Protein AF-A0A8B7ICU5-F1 (afdb_monomer)

Structure (mmCIF, N/CA/C/O backbone):
data_AF-A0A8B7ICU5-F1
#
_entry.id   AF-A0A8B7ICU5-F1
#
loop_
_atom_site.group_PDB
_atom_site.id
_atom_site.type_symbol
_atom_site.label_atom_id
_atom_site.label_alt_id
_atom_site.label_comp_id
_atom_site.label_asym_id
_atom_site.label_entity_id
_atom_site.label_seq_id
_atom_site.pdbx_PDB_ins_code
_atom_site.Cartn_x
_atom_site.Cartn_y
_atom_site.Cartn_z
_atom_site.occupancy
_atom_site.B_iso_or_equiv
_atom_site.auth_seq_id
_atom_site.auth_comp_id
_atom_site.auth_asym_id
_atom_site.auth_atom_id
_atom_site.pdbx_PDB_model_num
ATOM 1 N N . ASN A 1 1 ? -12.317 2.785 -15.843 1.00 48.53 1 ASN A N 1
ATOM 2 C CA . ASN A 1 1 ? -12.788 3.996 -15.140 1.00 48.53 1 ASN A CA 1
ATOM 3 C C . ASN A 1 1 ? -14.248 4.207 -15.464 1.00 48.53 1 ASN A C 1
ATOM 5 O O . ASN A 1 1 ? -14.550 4.615 -16.576 1.00 48.53 1 ASN A O 1
ATOM 9 N N . PHE A 1 2 ? -15.129 3.868 -14.528 1.00 60.94 2 PHE A N 1
ATOM 10 C CA . PHE A 1 2 ? -16.553 4.178 -14.622 1.00 60.94 2 PHE A CA 1
ATOM 11 C C . PHE A 1 2 ? -16.801 5.447 -13.803 1.00 60.94 2 PHE A C 1
ATOM 13 O O . PHE A 1 2 ? -16.330 5.541 -12.671 1.00 60.94 2 PHE A O 1
ATOM 20 N N . SER A 1 3 ? -17.472 6.436 -14.381 1.00 66.31 3 SER A N 1
ATOM 21 C CA . SER A 1 3 ? -17.805 7.711 -13.739 1.00 66.31 3 SER A CA 1
ATOM 22 C C . SER A 1 3 ? -19.210 8.148 -14.165 1.00 66.31 3 SER A C 1
ATOM 24 O O . SER A 1 3 ? -19.681 7.744 -15.226 1.00 66.31 3 SER A O 1
ATOM 26 N N . GLY A 1 4 ? -19.881 8.953 -13.336 1.00 78.94 4 GLY A N 1
ATOM 27 C CA . GLY A 1 4 ? -21.269 9.386 -13.551 1.00 78.94 4 GLY A CA 1
ATOM 28 C C . GLY A 1 4 ? -22.257 8.773 -12.554 1.00 78.94 4 GLY A C 1
ATOM 29 O O . GLY A 1 4 ? -21.850 8.094 -11.609 1.00 78.94 4 GLY A O 1
ATOM 30 N N . GLU A 1 5 ? -23.549 9.048 -12.750 1.00 77.94 5 GLU A N 1
ATOM 31 C CA . GLU A 1 5 ? -24.621 8.473 -11.931 1.00 77.94 5 GLU A CA 1
ATOM 32 C C . GLU A 1 5 ? -24.726 6.961 -12.151 1.00 77.94 5 GLU A C 1
ATOM 34 O O . GLU A 1 5 ? -24.624 6.467 -13.275 1.00 77.94 5 GLU A O 1
ATOM 39 N N . GLN A 1 6 ? -24.895 6.223 -11.056 1.00 84.88 6 GLN A N 1
ATOM 40 C CA . GLN A 1 6 ? -24.915 4.765 -11.056 1.00 84.88 6 GLN A CA 1
ATOM 41 C C . GLN A 1 6 ? -26.300 4.267 -10.663 1.00 84.88 6 GLN A C 1
ATOM 43 O O . GLN A 1 6 ? -26.877 4.733 -9.682 1.00 84.88 6 GLN A O 1
ATOM 48 N N . TYR A 1 7 ? -26.787 3.271 -11.397 1.00 84.44 7 TYR A N 1
ATOM 49 C CA . TYR A 1 7 ? -28.075 2.633 -11.153 1.00 84.44 7 TYR A CA 1
ATOM 50 C C . TYR A 1 7 ? -27.846 1.130 -10.987 1.00 84.44 7 TYR A C 1
ATOM 52 O O . TYR A 1 7 ? -27.252 0.483 -11.851 1.00 84.44 7 TYR A O 1
ATOM 60 N N . VAL A 1 8 ? -28.277 0.578 -9.853 1.00 82.94 8 VAL A N 1
ATOM 61 C CA . VAL A 1 8 ? -28.167 -0.855 -9.553 1.00 82.94 8 VAL A CA 1
ATOM 62 C C . VAL A 1 8 ? -29.493 -1.516 -9.899 1.00 82.94 8 VAL A C 1
ATOM 64 O O . VAL A 1 8 ? -30.538 -1.124 -9.388 1.00 82.94 8 VAL A O 1
ATOM 67 N N . LEU A 1 9 ? -29.441 -2.510 -10.784 1.00 78.69 9 LEU A N 1
ATOM 68 C CA . LEU A 1 9 ? -30.613 -3.224 -11.280 1.00 78.69 9 LEU A CA 1
ATOM 69 C C . LEU A 1 9 ? -30.658 -4.628 -10.691 1.00 78.69 9 LEU A C 1
ATOM 71 O O . LEU A 1 9 ? -29.662 -5.354 -10.727 1.00 78.69 9 LEU A O 1
ATOM 75 N N . GLU A 1 10 ? -31.830 -5.032 -10.217 1.00 77.25 10 GLU A N 1
ATOM 76 C CA . GLU A 1 10 ? -32.103 -6.422 -9.872 1.00 77.25 10 GLU A CA 1
ATOM 77 C C . GLU A 1 10 ? -32.664 -7.174 -11.082 1.00 77.25 10 GLU A C 1
ATOM 79 O O . GLU A 1 10 ? -32.963 -6.608 -12.136 1.00 77.25 10 GLU A O 1
ATOM 84 N N . LYS A 1 11 ? -32.804 -8.496 -10.954 1.00 68.62 11 LYS A N 1
ATOM 85 C CA . LYS A 1 11 ? -33.416 -9.310 -12.002 1.00 68.62 11 LYS A CA 1
ATOM 86 C C . LYS A 1 11 ? -34.871 -8.874 -12.206 1.00 68.62 11 LYS A C 1
ATOM 88 O O . LYS A 1 11 ? -35.738 -9.193 -11.400 1.00 68.62 11 LYS A O 1
ATOM 93 N N . GLY A 1 12 ? -35.145 -8.224 -13.331 1.00 77.62 12 GLY A N 1
ATOM 94 C CA . GLY A 1 12 ? -36.469 -7.704 -13.654 1.00 77.62 12 GLY A CA 1
ATOM 95 C C . GLY A 1 12 ? -36.581 -7.231 -15.099 1.00 77.62 12 GLY A C 1
ATOM 96 O O . GLY A 1 12 ? -35.632 -7.323 -15.877 1.00 77.62 12 GLY A O 1
ATOM 97 N N . VAL A 1 13 ? -37.769 -6.748 -15.462 1.00 78.81 13 VAL A N 1
ATOM 98 C CA . VAL A 1 13 ? -38.034 -6.122 -16.763 1.00 78.81 13 VAL A CA 1
ATOM 99 C C . VAL A 1 13 ? -38.215 -4.627 -16.538 1.00 78.81 13 VAL A C 1
ATOM 101 O O . VAL A 1 13 ? -39.186 -4.225 -15.903 1.00 78.81 13 VAL A O 1
ATOM 104 N N . TYR A 1 14 ? -37.307 -3.834 -17.098 1.00 83.06 14 TYR A N 1
ATOM 105 C CA . TYR A 1 14 ? -37.336 -2.373 -17.078 1.00 83.06 14 TYR A CA 1
ATOM 106 C C . TYR A 1 14 ? -37.709 -1.887 -18.482 1.00 83.06 14 TYR A C 1
ATOM 108 O O . TYR A 1 14 ? -37.073 -2.268 -19.466 1.00 83.06 14 TYR A O 1
ATOM 116 N N . ARG A 1 15 ? -38.795 -1.125 -18.594 1.00 84.69 15 ARG A N 1
ATOM 117 C CA . ARG A 1 15 ? -39.382 -0.633 -19.850 1.00 84.69 15 ARG A CA 1
ATOM 118 C C . ARG A 1 15 ? -38.931 0.789 -20.189 1.00 84.69 15 ARG A C 1
ATOM 120 O O . ARG A 1 15 ? -38.975 1.160 -21.360 1.00 84.69 15 ARG A O 1
ATOM 127 N N . SER A 1 16 ? -38.486 1.555 -19.198 1.00 85.25 16 SER A N 1
ATOM 128 C CA . SER A 1 16 ? -37.978 2.924 -19.347 1.00 85.25 16 SER A CA 1
ATOM 129 C C . SER A 1 16 ? -36.858 3.226 -18.354 1.00 85.25 16 SER A C 1
ATOM 131 O O . SER A 1 16 ? -36.756 2.575 -17.320 1.00 85.25 16 SER A O 1
ATOM 133 N N . CYS A 1 17 ? -36.035 4.244 -18.637 1.00 81.62 17 CYS A N 1
ATOM 134 C CA . CYS A 1 17 ? -34.977 4.671 -17.714 1.00 81.62 17 CYS A CA 1
ATOM 135 C C . CYS A 1 17 ? -35.502 5.193 -16.364 1.00 81.62 17 CYS A C 1
ATOM 137 O O . CYS A 1 17 ? -34.819 5.078 -15.348 1.00 81.62 17 CYS A O 1
ATOM 139 N N . GLU A 1 18 ? -36.745 5.670 -16.326 1.00 86.62 18 GLU A N 1
ATOM 140 C CA . GLU A 1 18 ? -37.439 6.021 -15.083 1.00 86.62 18 GLU A CA 1
ATOM 141 C C . GLU A 1 18 ? -37.602 4.810 -14.145 1.00 86.62 18 GLU A C 1
ATOM 143 O O . GLU A 1 18 ? -37.542 4.970 -12.927 1.00 86.62 18 GLU A O 1
ATOM 148 N N . ASP A 1 19 ? -37.713 3.589 -14.688 1.00 83.38 19 ASP A N 1
ATOM 149 C CA . ASP A 1 19 ? -37.908 2.366 -13.893 1.00 83.38 19 ASP A CA 1
ATOM 150 C C . ASP A 1 19 ? -36.675 2.013 -13.049 1.00 83.38 19 ASP A C 1
ATOM 152 O O . ASP A 1 19 ? -36.775 1.262 -12.079 1.00 83.38 19 ASP A O 1
ATOM 156 N N . TRP A 1 20 ? -35.506 2.545 -13.413 1.00 80.75 20 TRP A N 1
ATOM 157 C CA . TRP A 1 20 ? -34.272 2.416 -12.644 1.00 80.75 20 TRP A CA 1
ATOM 158 C C . TRP A 1 20 ? -33.771 3.741 -12.065 1.00 80.75 20 TRP A C 1
ATOM 160 O O . TRP A 1 20 ? -32.622 3.837 -11.641 1.00 80.75 20 TRP A O 1
ATOM 170 N N . GLY A 1 21 ? -34.638 4.758 -12.024 1.00 80.06 21 GLY A N 1
ATOM 171 C CA . GLY A 1 21 ? -34.375 6.033 -11.358 1.00 80.06 21 GLY A CA 1
ATOM 172 C C . GLY A 1 21 ? -33.471 6.997 -12.126 1.00 80.06 21 GLY A C 1
ATOM 173 O O . GLY A 1 21 ? -32.981 7.952 -11.525 1.00 80.06 21 GLY A O 1
ATOM 174 N N . ALA A 1 22 ? -33.246 6.778 -13.425 1.00 84.31 22 ALA A N 1
ATOM 175 C CA . ALA A 1 22 ? -32.443 7.678 -14.245 1.00 84.31 22 ALA A CA 1
ATOM 176 C C . ALA A 1 22 ? -33.304 8.757 -14.913 1.00 84.31 22 ALA A C 1
ATOM 178 O O . ALA A 1 22 ? -34.395 8.482 -15.414 1.00 84.31 22 ALA A O 1
ATOM 179 N N . ALA A 1 23 ? -32.781 9.984 -14.963 1.00 82.38 23 ALA A N 1
ATOM 180 C CA . ALA A 1 23 ? -33.418 11.103 -15.663 1.00 82.38 23 ALA A CA 1
ATOM 181 C C . ALA A 1 23 ? -33.209 11.054 -17.188 1.00 82.38 23 ALA A C 1
ATOM 183 O O . ALA A 1 23 ? -33.921 11.725 -17.935 1.00 82.38 23 ALA A O 1
ATOM 184 N N . ASP A 1 24 ? -32.229 10.276 -17.658 1.00 84.56 24 ASP A N 1
ATOM 185 C CA . ASP A 1 24 ? -32.030 9.995 -19.073 1.00 84.56 24 ASP A CA 1
ATOM 186 C C . ASP A 1 24 ? -31.675 8.518 -19.319 1.00 84.56 24 ASP A C 1
ATOM 188 O O . ASP A 1 24 ? -31.323 7.763 -18.414 1.00 84.56 24 ASP A O 1
ATOM 192 N N . CYS A 1 25 ? -31.830 8.082 -20.568 1.00 83.38 25 CYS A N 1
ATOM 193 C CA . CYS A 1 25 ? -31.616 6.691 -20.963 1.00 83.38 25 CYS A CA 1
ATOM 194 C C . CYS A 1 25 ? -30.186 6.443 -21.495 1.00 83.38 25 CYS A C 1
ATOM 196 O O . CYS A 1 25 ? -29.955 5.451 -22.191 1.00 83.38 25 CYS A O 1
ATOM 198 N N . ARG A 1 26 ? -29.219 7.340 -21.238 1.00 85.31 26 ARG A N 1
ATOM 199 C CA . ARG A 1 26 ? -27.850 7.191 -21.755 1.00 85.31 26 ARG A CA 1
ATOM 200 C C . ARG A 1 26 ? -27.017 6.325 -20.820 1.00 85.31 26 ARG A C 1
ATOM 202 O O . ARG A 1 26 ? -26.524 6.773 -19.794 1.00 85.31 26 ARG A O 1
ATOM 209 N N . ILE A 1 27 ? -26.797 5.082 -21.237 1.00 82.06 27 ILE A N 1
ATOM 210 C CA . ILE A 1 27 ? -25.939 4.134 -20.525 1.00 82.06 27 ILE A CA 1
ATOM 211 C C . ILE A 1 27 ? -24.579 4.062 -21.223 1.00 82.06 27 ILE A C 1
ATOM 213 O O . ILE A 1 27 ? -24.479 3.600 -22.357 1.00 82.06 27 ILE A O 1
ATOM 217 N N . ALA A 1 28 ? -23.528 4.526 -20.545 1.00 84.94 28 ALA A N 1
ATOM 218 C CA . ALA A 1 28 ? -22.158 4.493 -21.068 1.00 84.94 28 ALA A CA 1
ATOM 219 C C . ALA A 1 28 ? -21.436 3.165 -20.777 1.00 84.94 28 ALA A C 1
ATOM 221 O O . ALA A 1 28 ? -20.492 2.798 -21.474 1.00 84.94 28 ALA A O 1
ATOM 222 N N . SER A 1 29 ? -21.874 2.441 -19.747 1.00 82.12 29 SER A N 1
ATOM 223 C CA . SER A 1 29 ? -21.268 1.184 -19.313 1.00 82.12 29 SER A CA 1
ATOM 224 C C . SER A 1 29 ? -22.271 0.328 -18.556 1.00 82.12 29 SER A C 1
ATOM 226 O O . SER A 1 29 ? -23.068 0.852 -17.782 1.00 82.12 29 SER A O 1
ATOM 228 N N . VAL A 1 30 ? -22.178 -0.989 -18.724 1.00 84.88 30 VAL A N 1
ATOM 229 C CA . VAL A 1 30 ? -22.932 -1.974 -17.943 1.00 84.88 30 VAL A CA 1
ATOM 230 C C . VAL A 1 30 ? -21.936 -2.940 -17.323 1.00 84.88 30 VAL A C 1
ATOM 232 O O . VAL A 1 30 ? -21.058 -3.450 -18.017 1.00 84.88 30 VAL A O 1
ATOM 235 N N . GLN A 1 31 ? -22.081 -3.206 -16.028 1.00 77.75 31 GLN A N 1
ATOM 236 C CA . GLN A 1 31 ? -21.280 -4.199 -15.327 1.00 77.75 31 GLN A CA 1
ATOM 237 C C . GLN A 1 31 ? -22.203 -5.118 -14.519 1.00 77.75 31 GLN A C 1
ATOM 239 O O . GLN A 1 31 ? -23.097 -4.617 -13.834 1.00 77.75 31 GLN A O 1
ATOM 244 N N . PRO A 1 32 ? -22.015 -6.450 -14.567 1.00 76.38 32 PRO A N 1
ATOM 245 C CA . PRO A 1 32 ? -22.748 -7.341 -13.683 1.00 76.38 32 PRO A CA 1
ATOM 246 C C . PRO A 1 32 ? -22.380 -7.040 -12.227 1.00 76.38 32 PRO A C 1
ATOM 248 O O . PRO A 1 32 ? -21.201 -7.025 -11.864 1.00 76.38 32 PRO A O 1
ATOM 251 N N . VAL A 1 33 ? -23.393 -6.842 -11.382 1.00 64.25 33 VAL A N 1
ATOM 252 C CA . VAL A 1 33 ? -23.206 -6.848 -9.930 1.00 64.25 33 VAL A CA 1
ATOM 253 C C . VAL A 1 33 ? -23.044 -8.302 -9.516 1.00 64.25 33 VAL A C 1
ATOM 255 O O . VAL A 1 33 ? -24.011 -9.041 -9.345 1.00 64.25 33 VAL A O 1
ATOM 258 N N . LEU A 1 34 ? -21.793 -8.742 -9.424 1.00 57.84 34 LEU A N 1
ATOM 259 C CA . LEU A 1 34 ? -21.480 -10.032 -8.836 1.00 57.84 34 LEU A CA 1
ATOM 260 C C . LEU A 1 34 ? -21.738 -9.903 -7.338 1.00 57.84 34 LEU A C 1
ATOM 262 O O . LEU A 1 34 ? -21.022 -9.181 -6.643 1.00 57.84 34 LEU A O 1
ATOM 266 N N . GLN A 1 35 ? -22.772 -10.583 -6.841 1.00 45.47 35 GLN A N 1
ATOM 267 C CA . GLN A 1 35 ? -22.899 -10.809 -5.409 1.00 45.47 35 GLN A CA 1
ATOM 268 C C . GLN A 1 35 ? -21.596 -11.492 -4.991 1.00 45.47 35 GLN A C 1
ATOM 270 O O . GLN A 1 35 ? -21.282 -12.579 -5.488 1.00 45.47 35 GLN A O 1
ATOM 275 N N . VAL A 1 36 ? -20.793 -10.827 -4.156 1.00 43.75 36 VAL A N 1
ATOM 276 C CA . VAL A 1 36 ? -19.632 -11.463 -3.533 1.00 43.75 36 VAL A CA 1
ATOM 277 C C . VAL A 1 36 ? -20.221 -12.508 -2.599 1.00 43.75 36 VAL A C 1
ATOM 279 O O . VAL A 1 36 ? -20.524 -12.231 -1.442 1.00 43.75 36 VAL A O 1
ATOM 282 N N . GLY A 1 37 ? -20.491 -13.698 -3.135 1.00 42.28 37 GLY A N 1
ATOM 283 C CA . GLY A 1 37 ? -20.760 -14.851 -2.303 1.00 42.28 37 GLY A CA 1
ATOM 284 C C . GLY A 1 37 ? -19.577 -14.994 -1.355 1.00 42.28 37 GLY A C 1
ATOM 285 O O . GLY A 1 37 ? -18.436 -14.760 -1.760 1.00 42.28 37 GLY A O 1
ATOM 286 N N . GLU A 1 38 ? -19.837 -15.412 -0.119 1.00 46.84 38 GLU A N 1
ATOM 287 C CA . GLU A 1 38 ? -18.820 -15.675 0.916 1.00 46.84 38 GLU A CA 1
ATOM 288 C C . GLU A 1 38 ? -17.638 -16.536 0.410 1.00 46.84 38 GLU A C 1
ATOM 290 O O . GLU A 1 38 ? -16.574 -16.564 1.015 1.00 46.84 38 GLU A O 1
ATOM 295 N N . ARG A 1 39 ? -17.802 -17.206 -0.740 1.00 44.06 39 ARG A N 1
ATOM 296 C CA . ARG A 1 39 ? -16.827 -18.071 -1.407 1.00 44.06 39 ARG A CA 1
ATOM 297 C C . ARG A 1 39 ? -15.702 -17.365 -2.181 1.00 44.06 39 ARG A C 1
ATOM 299 O O . ARG A 1 39 ? -14.736 -18.047 -2.484 1.00 44.06 39 ARG A O 1
ATOM 306 N N . ASN A 1 40 ? -15.776 -16.059 -2.468 1.00 58.62 40 ASN A N 1
ATOM 307 C CA . ASN A 1 40 ? -14.701 -15.325 -3.173 1.00 58.62 40 ASN A CA 1
ATOM 308 C C . ASN A 1 40 ? -14.194 -14.095 -2.389 1.00 58.62 40 ASN A C 1
ATOM 310 O O . ASN A 1 40 ? -13.846 -13.080 -2.986 1.00 58.62 40 ASN A O 1
ATOM 314 N N . LEU A 1 41 ? -14.162 -14.167 -1.052 1.00 68.69 41 LEU A N 1
ATOM 315 C CA . LEU A 1 41 ? -13.478 -13.155 -0.228 1.00 68.69 41 LEU A CA 1
ATOM 316 C C . LEU A 1 41 ? -11.946 -13.266 -0.305 1.00 68.69 41 LEU A C 1
ATOM 318 O O . LEU A 1 41 ? -11.278 -12.312 0.075 1.00 68.69 41 LEU A O 1
ATOM 322 N N . HIS A 1 42 ? -11.438 -14.384 -0.839 1.00 76.81 42 HIS A N 1
ATOM 323 C CA . HIS A 1 42 ? -10.020 -14.720 -0.901 1.00 76.81 42 HIS A CA 1
ATOM 324 C C . HIS A 1 42 ? -9.213 -13.778 -1.794 1.00 76.81 42 HIS A C 1
ATOM 326 O O . HIS A 1 42 ? -9.290 -13.834 -3.026 1.00 76.81 42 HIS A O 1
ATOM 332 N N . PHE A 1 43 ? -8.408 -12.928 -1.167 1.00 81.69 43 PHE A N 1
ATOM 333 C CA . PHE A 1 43 ? -7.424 -12.088 -1.819 1.00 81.69 43 PHE A CA 1
ATOM 334 C C . PHE A 1 43 ? -6.238 -12.942 -2.270 1.00 81.69 43 PHE A C 1
ATOM 336 O O . PHE A 1 43 ? -5.366 -13.317 -1.489 1.00 81.69 43 PHE A O 1
ATOM 343 N N . VAL A 1 44 ? -6.188 -13.220 -3.571 1.00 84.44 44 VAL A N 1
ATOM 344 C CA . VAL A 1 44 ? -5.012 -13.809 -4.216 1.00 84.44 44 VAL A CA 1
ATOM 345 C C . VAL A 1 44 ? -4.238 -12.693 -4.899 1.00 84.44 44 VAL A C 1
ATOM 347 O O . VAL A 1 44 ? -4.767 -12.043 -5.798 1.00 84.44 44 VAL A O 1
ATOM 350 N N . SER A 1 45 ? -2.985 -12.501 -4.493 1.00 91.38 45 SER A N 1
ATOM 351 C CA . SER A 1 45 ? -1.994 -11.771 -5.280 1.00 91.38 45 SER A CA 1
ATOM 352 C C . SER A 1 45 ? -1.099 -12.796 -5.957 1.00 91.38 45 SER A C 1
ATOM 354 O O . SER A 1 45 ? -0.395 -13.546 -5.281 1.00 91.38 45 SER A O 1
ATOM 356 N N . LYS A 1 46 ? -1.157 -12.860 -7.285 1.00 95.38 46 LYS A N 1
ATOM 357 C CA . LYS A 1 46 ? -0.427 -13.832 -8.097 1.00 95.38 46 LYS A CA 1
ATOM 358 C C . LYS A 1 46 ? 0.218 -13.142 -9.284 1.00 95.38 46 LYS A C 1
ATOM 360 O O . LYS A 1 46 ? -0.440 -12.397 -10.005 1.00 95.38 46 LYS A O 1
ATOM 365 N N . ILE A 1 47 ? 1.474 -13.467 -9.547 1.00 98.12 47 ILE A N 1
ATOM 366 C CA . ILE A 1 47 ? 2.166 -13.069 -10.770 1.00 98.12 47 ILE A CA 1
ATOM 367 C C . ILE A 1 47 ? 2.492 -14.299 -11.612 1.00 98.12 47 ILE A C 1
ATOM 369 O O . ILE A 1 47 ? 2.955 -15.317 -11.099 1.00 98.12 47 ILE A O 1
ATOM 373 N N . GLN A 1 48 ? 2.236 -14.211 -12.914 1.00 98.25 48 GLN A N 1
ATOM 374 C CA . GLN A 1 48 ? 2.607 -15.212 -13.905 1.00 98.25 48 GLN A CA 1
ATOM 375 C C . GLN A 1 48 ? 3.605 -14.593 -14.878 1.00 98.25 48 GLN A C 1
ATOM 377 O O . GLN A 1 48 ? 3.294 -13.604 -15.537 1.00 98.25 48 GLN A O 1
ATOM 382 N N . LEU A 1 49 ? 4.796 -15.176 -14.960 1.00 98.44 49 LEU A N 1
ATOM 383 C CA . LEU A 1 49 ? 5.864 -14.753 -15.859 1.00 98.44 49 LEU A CA 1
ATOM 384 C C . LEU A 1 49 ? 5.941 -15.712 -17.044 1.00 98.44 49 LEU A C 1
ATOM 386 O O . LEU A 1 49 ? 5.785 -16.919 -16.859 1.00 98.44 49 LEU A O 1
ATOM 390 N N . PHE A 1 50 ? 6.234 -15.182 -18.227 1.00 98.50 50 PHE A N 1
ATOM 391 C CA . PHE A 1 50 ? 6.326 -15.927 -19.482 1.00 98.50 50 PHE A CA 1
ATOM 392 C C . PHE A 1 50 ? 7.688 -15.708 -20.136 1.00 98.50 50 PHE A C 1
ATOM 394 O O . PHE A 1 50 ? 8.233 -14.603 -20.065 1.00 98.50 50 PHE A O 1
ATOM 401 N N . SER A 1 51 ? 8.236 -16.746 -20.767 1.00 97.62 51 SER A N 1
ATOM 402 C CA . SER A 1 51 ? 9.559 -16.701 -21.399 1.00 97.62 51 SER A CA 1
ATOM 403 C C . SER A 1 51 ? 9.579 -15.958 -22.736 1.00 97.62 51 SER A C 1
ATOM 405 O O . SER A 1 51 ? 10.651 -15.657 -23.249 1.00 97.62 51 SER A O 1
ATOM 407 N N . GLU A 1 52 ? 8.413 -15.670 -23.317 1.00 97.88 52 GLU A N 1
ATOM 408 C CA . GLU A 1 52 ? 8.276 -14.927 -24.570 1.00 97.88 52 GLU A CA 1
ATOM 409 C C . GLU A 1 52 ? 7.322 -13.726 -24.410 1.00 97.88 52 GLU A C 1
ATOM 411 O O . GLU A 1 52 ? 6.571 -13.643 -23.428 1.00 97.88 52 GLU A O 1
ATOM 416 N N . PRO A 1 53 ? 7.355 -12.754 -25.342 1.00 97.44 53 PRO A N 1
ATOM 417 C CA . PRO A 1 53 ? 6.349 -11.699 -25.426 1.00 97.44 53 PRO A CA 1
ATOM 418 C C . PRO A 1 53 ? 4.925 -12.243 -25.601 1.00 97.44 53 PRO A C 1
ATOM 420 O O . PRO A 1 53 ? 4.723 -13.409 -25.935 1.00 97.44 53 PRO A O 1
ATOM 423 N N . ASP A 1 54 ? 3.934 -11.379 -25.381 1.00 97.56 54 ASP A N 1
ATOM 424 C CA . ASP A 1 54 ? 2.512 -11.669 -25.617 1.00 97.56 54 ASP A CA 1
ATOM 425 C C . ASP A 1 54 ? 1.990 -12.916 -24.873 1.00 97.56 54 ASP A C 1
ATOM 427 O O . ASP A 1 54 ? 1.033 -13.565 -25.299 1.00 97.56 54 ASP A O 1
ATOM 431 N N . PHE A 1 55 ? 2.589 -13.217 -23.713 1.00 97.81 55 PHE A N 1
ATOM 432 C CA . PHE A 1 55 ? 2.211 -14.319 -22.821 1.00 97.81 55 PHE A CA 1
ATOM 433 C C . PHE A 1 55 ? 2.408 -15.714 -23.438 1.00 97.81 55 PHE A C 1
ATOM 435 O O . PHE A 1 55 ? 1.627 -16.635 -23.180 1.00 97.81 55 PHE A O 1
ATOM 442 N N . LEU A 1 56 ? 3.442 -15.861 -24.271 1.00 97.81 56 LEU A N 1
ATOM 443 C CA . LEU A 1 56 ? 3.797 -17.103 -24.960 1.00 97.81 56 LEU A CA 1
ATOM 444 C C . LEU A 1 56 ? 4.982 -17.829 -24.293 1.00 97.81 56 LEU A C 1
ATOM 446 O O . LEU A 1 56 ? 5.606 -17.327 -23.357 1.00 97.81 56 LEU A O 1
ATOM 450 N N . GLY A 1 57 ? 5.296 -19.023 -24.800 1.00 97.44 57 GLY A N 1
ATOM 451 C CA . GLY A 1 57 ? 6.408 -19.847 -24.325 1.00 97.44 57 GLY A CA 1
ATOM 452 C C . GLY A 1 57 ? 6.139 -20.552 -22.991 1.00 97.44 57 GLY A C 1
ATOM 453 O O . GLY A 1 57 ? 4.992 -20.809 -22.608 1.00 97.44 57 GLY A O 1
ATOM 454 N N . ASP A 1 58 ? 7.221 -20.887 -22.290 1.00 97.44 58 ASP A N 1
ATOM 455 C CA . ASP A 1 58 ? 7.166 -21.461 -20.949 1.00 97.44 58 ASP A CA 1
ATOM 456 C C . ASP A 1 58 ? 6.718 -20.404 -19.936 1.00 97.44 58 ASP A C 1
ATOM 458 O O . ASP A 1 58 ? 6.950 -19.205 -20.108 1.00 97.44 58 ASP A O 1
ATOM 462 N N . HIS A 1 59 ? 6.102 -20.838 -18.837 1.00 97.62 59 HIS A N 1
ATOM 463 C CA . HIS A 1 59 ? 5.660 -19.924 -17.791 1.00 97.62 59 HIS A CA 1
ATOM 464 C C . HIS A 1 59 ? 5.882 -20.475 -16.389 1.00 97.62 59 HIS A C 1
ATOM 466 O O . HIS A 1 59 ? 5.840 -21.680 -16.144 1.00 97.62 59 HIS A O 1
ATOM 472 N N . VAL A 1 60 ? 6.054 -19.552 -15.448 1.00 97.81 60 VAL A N 1
ATOM 473 C CA . VAL A 1 60 ? 6.109 -19.821 -14.008 1.00 97.81 60 VAL A CA 1
ATOM 474 C C . VAL A 1 60 ? 5.140 -18.889 -13.290 1.00 97.81 60 VAL A C 1
ATOM 476 O O . VAL A 1 60 ? 4.817 -17.808 -13.781 1.00 97.81 60 VAL A O 1
ATOM 479 N N . SER A 1 61 ? 4.616 -19.313 -12.144 1.00 97.81 61 SER A N 1
ATOM 480 C CA . SER A 1 61 ? 3.684 -18.513 -11.348 1.00 97.81 61 SER A CA 1
ATOM 481 C C . SER A 1 61 ? 4.101 -18.479 -9.894 1.00 97.81 61 SER A C 1
ATOM 483 O O . SER A 1 61 ? 4.520 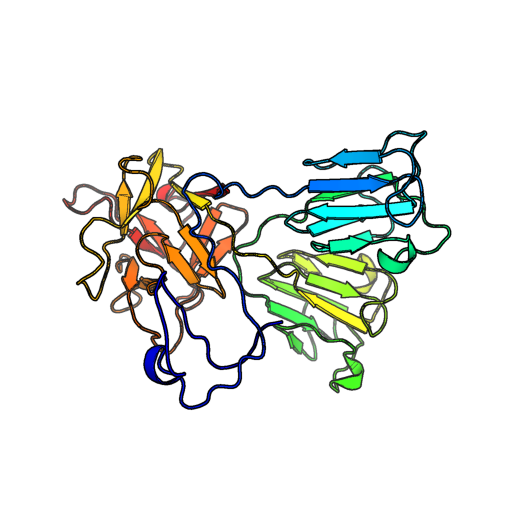-19.501 -9.353 1.00 97.81 61 SER A O 1
ATOM 485 N N . PHE A 1 62 ? 3.914 -17.325 -9.266 1.00 97.62 62 PHE A N 1
ATOM 486 C CA . PHE A 1 62 ? 4.237 -17.114 -7.867 1.00 97.62 62 PHE A CA 1
ATOM 487 C C . PHE A 1 62 ? 3.088 -16.423 -7.157 1.00 97.62 62 PHE A C 1
ATOM 489 O O . PHE A 1 62 ? 2.491 -15.478 -7.673 1.00 97.62 62 PHE A O 1
ATOM 496 N N . GLU A 1 63 ? 2.807 -16.914 -5.960 1.00 96.31 63 GLU A N 1
ATOM 497 C CA . GLU A 1 63 ? 1.918 -16.270 -5.000 1.00 96.31 63 GLU A CA 1
ATOM 498 C C . GLU A 1 63 ? 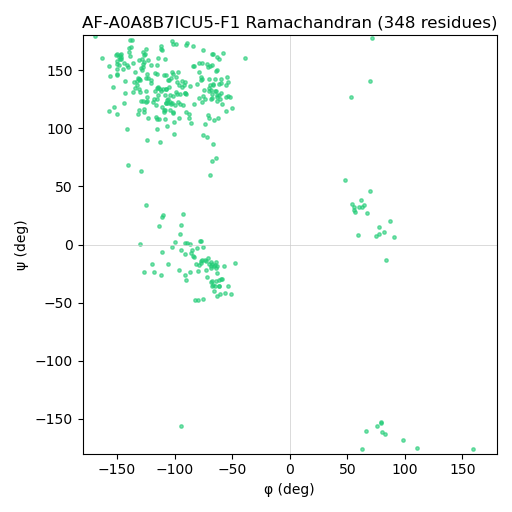2.702 -15.745 -3.805 1.00 96.31 63 GLU A C 1
ATOM 500 O O . GLU A 1 63 ? 2.114 -15.023 -3.023 1.00 96.31 63 GLU A O 1
ATOM 505 N N . ASP A 1 64 ? 4.007 -16.034 -3.695 1.00 96.31 64 ASP A N 1
ATOM 506 C CA . ASP A 1 64 ? 4.922 -15.620 -2.625 1.00 96.31 64 ASP A CA 1
ATOM 507 C C . ASP A 1 64 ? 6.194 -14.958 -3.159 1.00 96.31 64 ASP A C 1
ATOM 509 O O . ASP A 1 64 ? 6.568 -15.162 -4.316 1.00 96.31 64 ASP A O 1
ATOM 513 N N . ASP A 1 65 ? 6.868 -14.189 -2.301 1.00 97.94 65 ASP A N 1
ATOM 514 C CA . ASP A 1 65 ? 8.143 -13.536 -2.608 1.00 97.94 65 ASP A CA 1
ATOM 515 C C . ASP A 1 65 ? 9.184 -14.560 -3.080 1.00 97.94 65 ASP A C 1
ATOM 517 O O . ASP A 1 65 ? 9.334 -15.631 -2.490 1.00 97.94 65 ASP A O 1
ATOM 521 N N . GLN A 1 66 ? 9.942 -14.222 -4.123 1.00 98.12 66 GLN A N 1
ATOM 522 C CA . GLN A 1 66 ? 11.006 -15.070 -4.655 1.00 98.12 66 GLN A CA 1
ATOM 523 C C . GLN A 1 66 ? 12.326 -14.317 -4.647 1.00 98.12 66 GLN A C 1
ATOM 525 O O . GLN A 1 66 ? 12.548 -13.429 -5.469 1.00 98.12 66 GLN A O 1
ATOM 530 N N . GLY A 1 67 ? 13.233 -14.712 -3.751 1.00 97.75 67 GLY A N 1
ATOM 531 C CA . GLY A 1 67 ? 14.585 -14.150 -3.686 1.00 97.75 67 GLY A CA 1
ATOM 532 C C . GLY A 1 67 ? 15.462 -14.509 -4.893 1.00 97.75 67 GLY A C 1
ATOM 533 O O . GLY A 1 67 ? 16.471 -13.853 -5.124 1.00 97.75 67 GLY A O 1
ATOM 534 N N . ALA A 1 68 ? 15.090 -15.520 -5.678 1.00 97.69 68 ALA A N 1
ATOM 535 C CA . ALA A 1 68 ? 15.737 -15.848 -6.942 1.00 97.69 68 ALA A CA 1
ATOM 536 C C . ALA A 1 68 ? 14.754 -16.563 -7.877 1.00 97.69 68 ALA A C 1
ATOM 538 O O . ALA A 1 68 ? 14.049 -17.481 -7.460 1.00 97.69 68 ALA A O 1
ATOM 539 N N . LEU A 1 69 ? 14.738 -16.170 -9.148 1.00 96.75 69 LEU A N 1
ATOM 540 C CA . LEU A 1 69 ? 14.044 -16.890 -10.209 1.00 96.75 69 LEU A CA 1
ATOM 541 C C . LEU A 1 69 ? 14.857 -18.110 -10.679 1.00 96.75 69 LEU A C 1
ATOM 543 O O . LEU A 1 69 ? 16.086 -18.125 -10.538 1.00 96.75 69 LEU A O 1
ATOM 547 N N . PRO A 1 70 ? 14.204 -19.133 -11.268 1.00 94.81 70 PRO A N 1
ATOM 548 C CA . PRO A 1 70 ? 14.905 -20.269 -11.858 1.00 94.81 70 PRO A CA 1
ATOM 549 C C . PRO A 1 70 ? 15.951 -19.801 -12.875 1.00 94.81 70 PRO A C 1
ATOM 551 O O . PRO A 1 70 ? 15.634 -19.056 -13.794 1.00 94.81 70 PRO A O 1
ATOM 554 N N . THR A 1 71 ? 17.199 -20.259 -12.744 1.00 88.38 71 THR A N 1
ATOM 555 C CA . THR A 1 71 ? 18.341 -19.724 -13.514 1.00 88.38 71 THR A CA 1
ATOM 556 C C . THR A 1 71 ? 18.176 -19.828 -15.033 1.00 88.38 71 THR A C 1
ATOM 558 O O . THR A 1 71 ? 18.717 -19.004 -15.763 1.00 88.38 71 THR A O 1
ATOM 561 N N . ALA A 1 72 ? 17.440 -20.833 -15.512 1.00 91.75 72 ALA A N 1
ATOM 562 C CA . ALA A 1 72 ? 17.182 -21.050 -16.934 1.00 91.75 72 ALA A CA 1
ATOM 563 C C . ALA A 1 72 ? 15.982 -20.250 -17.477 1.00 91.75 72 ALA A C 1
ATOM 565 O O . ALA A 1 72 ? 15.744 -20.268 -18.681 1.00 91.75 72 ALA A O 1
ATOM 566 N N . PHE A 1 73 ? 15.217 -19.577 -16.614 1.00 95.38 73 PHE A N 1
ATOM 567 C CA . PHE A 1 73 ? 14.001 -18.867 -16.991 1.00 95.38 73 PHE A CA 1
ATOM 568 C C . PHE A 1 73 ? 14.261 -17.362 -17.088 1.00 95.38 73 PHE A C 1
ATOM 570 O O . PHE A 1 73 ? 14.659 -16.733 -16.108 1.00 95.38 73 PHE A O 1
ATOM 577 N N . VAL A 1 74 ? 14.007 -16.779 -18.260 1.00 95.25 74 VAL A N 1
ATOM 578 C CA . VAL A 1 74 ? 14.146 -15.337 -18.506 1.00 95.25 74 VAL A CA 1
ATOM 579 C C . VAL A 1 74 ? 12.766 -14.766 -18.837 1.00 95.25 74 VAL A C 1
ATOM 581 O O . VAL A 1 74 ? 12.238 -15.077 -19.901 1.00 95.25 74 VAL A O 1
ATOM 584 N N . PRO A 1 75 ? 12.160 -13.962 -17.947 1.00 96.56 75 PRO A N 1
ATOM 585 C CA . PRO A 1 75 ? 10.852 -13.365 -18.199 1.00 96.56 75 PRO A CA 1
ATOM 586 C C . PRO A 1 75 ? 10.894 -12.313 -19.316 1.00 96.56 75 PRO A C 1
ATOM 588 O O . PRO A 1 75 ? 11.717 -11.401 -19.277 1.00 96.56 75 PRO A O 1
ATOM 591 N N . CYS A 1 76 ? 9.950 -12.386 -20.254 1.00 97.06 76 CYS A N 1
ATOM 592 C CA . CYS A 1 76 ? 9.763 -11.414 -21.338 1.00 97.06 76 CYS A CA 1
ATOM 593 C C . CYS A 1 76 ? 8.398 -10.710 -21.290 1.00 97.06 76 CYS A C 1
ATOM 595 O O . CYS A 1 76 ? 8.262 -9.601 -21.813 1.00 97.06 76 CYS A O 1
ATOM 597 N N . S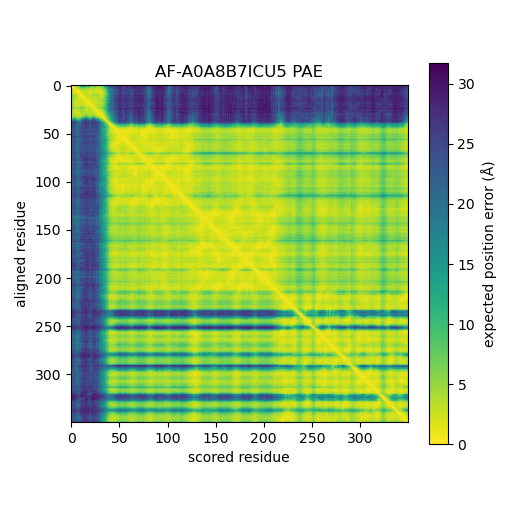ER A 1 77 ? 7.399 -11.329 -20.662 1.00 98.00 77 SER A N 1
ATOM 598 C CA . SER A 1 77 ? 6.070 -10.759 -20.425 1.00 98.00 77 SER A CA 1
ATOM 599 C C . SER A 1 77 ? 5.477 -11.300 -19.121 1.00 98.00 77 SER A C 1
ATOM 601 O O . SER A 1 77 ? 5.945 -12.314 -18.590 1.00 98.00 77 SER A O 1
ATOM 603 N N . CYS A 1 78 ? 4.466 -10.627 -18.566 1.00 98.19 78 CYS A N 1
ATOM 604 C CA . CYS A 1 78 ? 3.804 -11.105 -17.354 1.00 98.19 78 CYS A CA 1
ATOM 605 C C . CYS A 1 78 ? 2.332 -10.716 -17.236 1.00 98.19 78 CYS A C 1
ATOM 607 O O . CYS A 1 78 ? 1.881 -9.699 -17.762 1.00 98.19 78 CYS A O 1
ATOM 609 N N . ARG A 1 79 ? 1.596 -11.485 -16.436 1.00 98.31 79 ARG A N 1
ATOM 610 C CA . ARG A 1 79 ? 0.271 -11.121 -15.933 1.00 98.31 79 ARG A CA 1
ATOM 611 C C . ARG A 1 79 ? 0.312 -11.011 -14.420 1.00 98.31 79 ARG A C 1
ATOM 613 O O . ARG A 1 79 ? 0.812 -11.913 -13.749 1.00 98.31 79 ARG A O 1
ATOM 620 N N . VAL A 1 80 ? -0.240 -9.929 -13.892 1.00 95.62 80 VAL A N 1
ATOM 621 C CA . VAL A 1 80 ? -0.455 -9.743 -12.458 1.00 95.62 80 VAL A CA 1
ATOM 622 C C . VAL A 1 80 ? -1.947 -9.870 -12.189 1.00 95.62 80 VAL A C 1
ATOM 624 O O . VAL A 1 80 ? -2.752 -9.129 -12.752 1.00 95.62 80 VAL A O 1
ATOM 627 N N . HIS A 1 81 ? -2.309 -10.817 -11.330 1.00 91.81 81 HIS A N 1
ATOM 628 C CA . HIS A 1 81 ? -3.669 -11.100 -10.897 1.00 91.81 81 HIS A CA 1
ATOM 629 C C . HIS A 1 81 ? -3.802 -10.763 -9.414 1.00 91.81 81 HIS A C 1
ATOM 631 O O . HIS A 1 81 ? -3.275 -11.485 -8.572 1.00 91.81 81 HIS A O 1
ATOM 637 N N . GLY A 1 82 ? -4.520 -9.682 -9.112 1.00 86.31 82 GLY A N 1
ATOM 638 C CA . GLY A 1 82 ? -4.671 -9.165 -7.755 1.00 86.31 82 GLY A CA 1
ATOM 639 C C . GLY A 1 82 ? -3.380 -8.561 -7.189 1.00 86.31 82 GLY A C 1
ATOM 640 O O . GLY A 1 82 ? -2.277 -9.062 -7.397 1.00 86.31 82 GLY A O 1
ATOM 641 N N . GLY A 1 83 ? -3.525 -7.457 -6.456 1.00 90.25 83 GLY A N 1
ATOM 642 C CA . GLY A 1 83 ? -2.402 -6.767 -5.821 1.00 90.25 83 GLY A CA 1
ATOM 643 C C . GLY A 1 83 ? -1.403 -6.145 -6.805 1.00 90.25 83 GLY A C 1
ATOM 644 O O . GLY A 1 83 ? -1.712 -5.897 -7.972 1.00 90.25 83 GLY A O 1
ATOM 645 N N . SER A 1 84 ? -0.205 -5.881 -6.288 1.00 94.12 84 SER A N 1
ATOM 646 C CA . SER A 1 84 ? 0.932 -5.337 -7.030 1.00 94.12 84 SER A CA 1
ATOM 647 C C . SER A 1 84 ? 2.207 -6.088 -6.642 1.00 94.12 84 SER A C 1
ATOM 649 O O . SER A 1 84 ? 2.291 -6.669 -5.556 1.00 94.12 84 SER A O 1
ATOM 651 N N . TRP A 1 85 ? 3.201 -6.072 -7.522 1.00 97.50 85 TRP A N 1
ATOM 652 C CA . TRP A 1 85 ? 4.482 -6.756 -7.357 1.00 97.50 85 TRP A CA 1
ATOM 653 C C . TRP A 1 85 ? 5.635 -5.833 -7.736 1.00 97.50 85 TRP A C 1
ATOM 655 O O . TRP A 1 85 ? 5.506 -5.016 -8.645 1.00 97.50 85 TRP A O 1
ATOM 665 N N . THR A 1 86 ? 6.774 -6.003 -7.076 1.00 98.06 86 THR A N 1
ATOM 666 C CA . THR A 1 86 ? 8.040 -5.378 -7.459 1.00 98.06 86 THR A CA 1
ATOM 667 C C . THR A 1 86 ? 8.949 -6.435 -8.055 1.00 98.06 86 THR A C 1
ATOM 669 O O . THR A 1 86 ? 9.215 -7.454 -7.416 1.00 98.06 86 THR A O 1
ATOM 672 N N . LEU A 1 87 ? 9.422 -6.198 -9.274 1.00 98.19 87 LEU A N 1
ATOM 673 C CA . LEU A 1 87 ? 10.452 -6.997 -9.924 1.00 98.19 87 LEU A CA 1
ATOM 674 C C . LEU A 1 87 ? 11.815 -6.334 -9.748 1.00 98.19 87 LEU A C 1
ATOM 676 O O . LEU A 1 87 ? 11.908 -5.109 -9.729 1.00 98.19 87 LEU A O 1
ATOM 680 N N . PHE A 1 88 ? 12.853 -7.158 -9.671 1.00 98.06 88 PHE A N 1
ATOM 681 C CA . PHE A 1 88 ? 14.230 -6.735 -9.451 1.00 98.06 88 PHE A CA 1
ATOM 682 C C . PHE A 1 88 ? 15.150 -7.384 -10.479 1.00 98.06 88 PHE A C 1
ATOM 684 O O . PHE A 1 88 ? 14.967 -8.560 -10.819 1.00 98.06 88 PHE A O 1
ATOM 691 N N . ASP A 1 89 ? 16.144 -6.648 -10.965 1.00 96.50 89 ASP A N 1
ATOM 692 C CA . ASP A 1 89 ? 17.139 -7.161 -11.913 1.00 96.50 89 ASP A CA 1
ATOM 693 C C . ASP A 1 89 ? 18.306 -7.915 -11.245 1.00 96.50 89 ASP A C 1
ATOM 695 O O . ASP A 1 89 ? 19.050 -8.647 -11.909 1.00 96.50 89 ASP A O 1
ATOM 699 N N . GLU A 1 90 ? 18.412 -7.836 -9.917 1.00 97.44 90 GLU A N 1
ATOM 700 C CA . GLU A 1 90 ? 19.307 -8.653 -9.104 1.00 97.44 90 GLU A CA 1
ATOM 701 C C . GLU A 1 90 ? 18.558 -9.660 -8.212 1.00 97.44 90 GLU A C 1
ATOM 703 O O . GLU A 1 90 ? 17.328 -9.672 -8.092 1.00 97.44 90 GLU A O 1
ATOM 708 N N . GLN A 1 91 ? 19.309 -10.600 -7.632 1.00 97.50 91 GLN A N 1
ATOM 709 C CA . GLN A 1 91 ? 18.769 -11.554 -6.659 1.00 97.50 91 GLN A CA 1
ATOM 710 C C . GLN A 1 91 ? 18.555 -10.872 -5.303 1.00 97.50 91 GLN A C 1
ATOM 712 O O . GLN A 1 91 ? 19.059 -9.783 -5.052 1.00 97.50 91 GLN A O 1
ATOM 717 N N . ALA A 1 92 ? 17.832 -11.546 -4.413 1.00 97.56 92 ALA A N 1
ATOM 718 C CA . ALA A 1 92 ? 17.573 -11.107 -3.046 1.00 97.56 92 ALA A CA 1
ATOM 719 C C . ALA A 1 92 ? 16.975 -9.688 -2.950 1.00 97.56 92 ALA A C 1
ATOM 721 O O . ALA A 1 92 ? 17.245 -8.972 -1.989 1.00 97.56 92 ALA A O 1
ATOM 722 N N . PHE A 1 93 ? 16.132 -9.313 -3.922 1.00 97.38 93 PHE A N 1
ATOM 723 C CA . PHE A 1 93 ? 15.418 -8.032 -3.966 1.00 97.38 93 PHE A CA 1
ATOM 724 C C . PHE A 1 93 ? 16.349 -6.810 -4.050 1.00 97.38 93 PHE A C 1
ATOM 726 O O . PHE A 1 93 ? 16.050 -5.754 -3.492 1.00 97.38 93 PHE A O 1
ATOM 733 N N . ALA A 1 94 ? 17.500 -6.973 -4.706 1.00 96.62 94 ALA A N 1
ATOM 734 C CA . ALA A 1 94 ? 18.485 -5.920 -4.925 1.00 96.62 94 ALA A CA 1
ATOM 735 C C . ALA A 1 94 ? 18.404 -5.339 -6.348 1.00 96.62 94 ALA A C 1
ATOM 737 O O . ALA A 1 94 ? 17.697 -5.866 -7.207 1.00 96.62 94 ALA A O 1
ATOM 738 N N . GLY A 1 95 ? 19.161 -4.270 -6.594 1.00 95.38 95 GLY A N 1
ATOM 739 C CA . GLY A 1 95 ? 19.247 -3.632 -7.906 1.00 95.38 95 GLY A CA 1
ATOM 740 C C . GLY A 1 95 ? 18.069 -2.709 -8.224 1.00 95.38 95 GLY A C 1
ATOM 741 O O . GLY A 1 95 ? 17.452 -2.121 -7.329 1.00 95.38 95 GLY A O 1
ATOM 742 N N . GLU A 1 96 ? 17.792 -2.554 -9.514 1.00 95.00 96 GLU A N 1
ATOM 743 C CA . GLU A 1 96 ? 16.745 -1.680 -10.037 1.00 95.00 96 GLU A CA 1
ATOM 744 C C . GLU A 1 96 ? 15.357 -2.305 -9.862 1.00 95.00 96 GLU A C 1
ATOM 746 O O . GLU A 1 96 ? 15.163 -3.510 -10.043 1.00 95.00 96 GLU A O 1
ATOM 751 N N . GLN A 1 97 ? 14.375 -1.467 -9.522 1.00 96.19 97 GLN A N 1
ATOM 752 C CA . GLN A 1 97 ? 13.014 -1.896 -9.201 1.00 96.19 97 GLN A CA 1
ATOM 753 C C . GLN A 1 97 ? 12.043 -1.566 -10.334 1.00 96.19 97 GLN A C 1
ATOM 755 O O . GLN A 1 97 ? 12.084 -0.479 -10.912 1.00 96.19 97 GLN A O 1
ATOM 760 N N . TYR A 1 98 ? 11.103 -2.475 -10.584 1.00 96.25 98 TYR A N 1
ATOM 761 C CA . TYR A 1 98 ? 10.012 -2.282 -11.537 1.00 96.25 98 TYR A CA 1
ATOM 762 C C . TYR A 1 98 ? 8.695 -2.674 -10.881 1.00 96.25 98 TYR A C 1
ATOM 764 O O . TYR A 1 98 ? 8.475 -3.844 -10.561 1.00 96.25 98 TYR A O 1
ATOM 772 N N . VAL A 1 99 ? 7.828 -1.692 -10.643 1.00 96.56 99 VAL A N 1
ATOM 773 C CA . VAL A 1 99 ? 6.581 -1.907 -9.910 1.00 96.56 99 VAL A CA 1
ATOM 774 C C . VAL A 1 99 ? 5.430 -2.140 -10.877 1.00 96.56 99 VAL A C 1
ATOM 776 O O . VAL A 1 99 ? 5.099 -1.290 -11.702 1.00 96.56 99 VAL A O 1
ATOM 779 N N . LEU A 1 100 ? 4.788 -3.2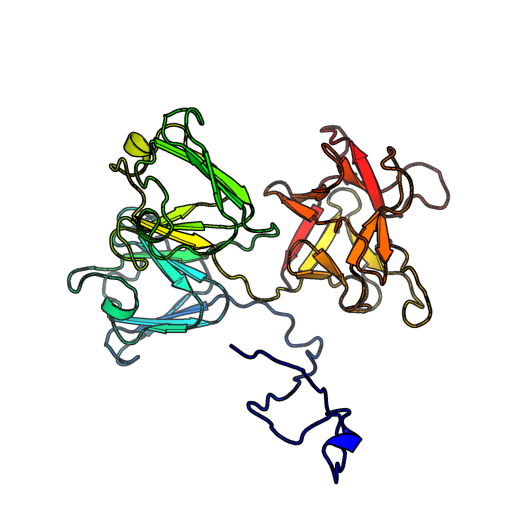96 -10.746 1.00 95.06 100 LEU A N 1
ATOM 780 C CA . LEU A 1 100 ? 3.689 -3.740 -11.590 1.00 95.06 100 LEU A CA 1
ATOM 781 C C . LEU A 1 100 ? 2.417 -3.847 -10.760 1.00 95.06 100 LEU A C 1
ATOM 783 O O . LEU A 1 100 ? 2.377 -4.524 -9.735 1.00 95.06 100 LEU A O 1
ATOM 787 N N . SER A 1 101 ? 1.367 -3.170 -11.208 1.00 92.44 101 SER A N 1
ATOM 788 C CA . SER A 1 101 ? 0.028 -3.320 -10.638 1.00 92.44 101 SER A CA 1
ATOM 789 C C . SER A 1 101 ? -0.727 -4.433 -11.355 1.00 92.44 101 SER A C 1
ATOM 791 O O . SER A 1 101 ? -0.256 -4.975 -12.350 1.00 92.44 101 SER A O 1
ATOM 793 N N . GLU A 1 102 ? -1.911 -4.785 -10.864 1.00 91.50 102 GLU A N 1
ATOM 794 C CA . GLU A 1 102 ? -2.775 -5.737 -11.558 1.00 91.50 102 GLU A CA 1
ATOM 795 C C . GLU A 1 102 ? -2.992 -5.351 -13.030 1.00 91.50 102 GLU A C 1
ATOM 797 O O . GLU A 1 102 ? -3.410 -4.232 -13.342 1.00 91.50 102 GLU A O 1
ATOM 802 N N . GLY A 1 103 ? -2.734 -6.298 -13.932 1.00 92.94 103 GLY A N 1
ATOM 803 C CA . GLY A 1 103 ? -2.792 -6.055 -15.364 1.00 92.94 103 GLY A CA 1
ATOM 804 C C . GLY A 1 103 ? -2.011 -7.067 -16.192 1.00 92.94 103 GLY A C 1
ATOM 805 O O . GLY A 1 103 ? -1.453 -8.045 -15.689 1.00 92.94 103 GLY A O 1
ATOM 806 N N . GLU A 1 104 ? -1.989 -6.811 -17.495 1.00 97.31 104 GLU A N 1
ATOM 807 C CA . GLU A 1 104 ? -1.286 -7.616 -18.485 1.00 97.31 104 GLU A CA 1
ATOM 808 C C . GLU A 1 104 ? -0.157 -6.797 -19.112 1.00 97.31 104 GLU A C 1
ATOM 810 O O . GLU A 1 104 ? -0.370 -5.681 -19.589 1.00 97.31 104 GLU A O 1
ATOM 815 N N . TYR A 1 105 ? 1.043 -7.368 -19.128 1.00 96.69 105 TYR A N 1
ATOM 816 C CA . TYR A 1 105 ? 2.261 -6.717 -19.585 1.00 96.69 105 TYR A CA 1
ATOM 817 C C . TYR A 1 105 ? 2.906 -7.562 -20.689 1.00 96.69 105 TYR A C 1
ATOM 819 O O . TYR A 1 105 ? 3.706 -8.448 -20.388 1.00 96.69 105 TYR A O 1
ATOM 827 N N . PRO A 1 106 ? 2.556 -7.333 -21.969 1.00 97.19 106 PRO A N 1
ATOM 828 C CA . PRO A 1 106 ? 2.956 -8.211 -23.074 1.00 97.19 106 PRO A CA 1
ATOM 829 C C . PRO A 1 106 ? 4.450 -8.139 -23.420 1.00 97.19 106 PRO A C 1
ATOM 831 O O . PRO A 1 106 ? 4.937 -8.966 -24.183 1.00 97.19 106 PRO A O 1
ATOM 834 N N . THR A 1 107 ? 5.192 -7.164 -22.886 1.00 95.50 107 THR A N 1
ATOM 835 C CA . THR A 1 107 ? 6.624 -6.972 -23.161 1.00 95.50 107 THR A CA 1
ATOM 836 C C . THR A 1 107 ? 7.369 -6.420 -21.943 1.00 95.50 107 THR A C 1
ATOM 838 O O . THR A 1 107 ? 6.761 -5.791 -21.073 1.00 95.50 107 THR A O 1
ATOM 841 N N . LEU A 1 108 ? 8.703 -6.553 -21.927 1.00 93.88 108 LEU A N 1
ATOM 842 C CA . LEU A 1 108 ? 9.590 -5.872 -20.968 1.00 93.88 108 LEU A CA 1
ATOM 843 C C . LEU A 1 108 ? 9.320 -4.363 -20.898 1.00 93.88 108 LEU A C 1
ATOM 845 O O . LEU A 1 108 ? 9.225 -3.798 -19.814 1.00 93.88 108 LEU A O 1
ATOM 849 N N . SER A 1 109 ? 9.125 -3.710 -22.044 1.00 91.38 109 SER A N 1
ATOM 850 C CA . SER A 1 109 ? 8.843 -2.273 -22.083 1.00 91.38 109 SER A CA 1
ATOM 851 C C . SER A 1 109 ? 7.494 -1.919 -21.459 1.00 91.38 109 SER A C 1
ATOM 853 O O . SER A 1 109 ? 7.387 -0.882 -20.812 1.00 91.38 109 SER A O 1
ATOM 855 N N . ALA A 1 110 ? 6.476 -2.777 -21.600 1.00 90.31 110 ALA A N 1
ATOM 856 C CA . ALA A 1 110 ? 5.202 -2.590 -20.905 1.00 90.31 110 ALA A CA 1
ATOM 857 C C . ALA A 1 110 ? 5.369 -2.687 -19.379 1.00 90.31 110 ALA A C 1
ATOM 859 O O . ALA A 1 110 ? 4.673 -1.984 -18.652 1.00 90.31 110 ALA A O 1
ATOM 860 N N . MET A 1 111 ? 6.319 -3.499 -18.901 1.00 91.50 111 MET A N 1
ATOM 861 C CA . MET A 1 111 ? 6.705 -3.586 -17.484 1.00 91.50 111 MET A CA 1
ATOM 862 C C . MET A 1 111 ? 7.556 -2.393 -17.004 1.00 91.50 111 MET A C 1
ATOM 864 O O . MET A 1 111 ? 7.930 -2.332 -15.838 1.00 91.50 111 MET A O 1
ATOM 868 N N . GLY A 1 112 ? 7.891 -1.442 -17.884 1.00 88.75 112 GLY A N 1
ATOM 869 C CA . GLY A 1 112 ? 8.803 -0.338 -17.570 1.00 88.75 112 GLY A CA 1
ATOM 870 C C . GLY A 1 112 ? 10.283 -0.736 -17.565 1.00 88.75 112 GLY A C 1
ATOM 871 O O . GLY A 1 112 ? 11.130 0.069 -17.183 1.00 88.75 112 GLY A O 1
ATOM 872 N N . CYS A 1 113 ? 10.610 -1.953 -18.006 1.00 91.38 113 CYS A N 1
ATOM 873 C CA . CYS A 1 113 ? 11.975 -2.452 -18.089 1.00 91.38 113 CYS A CA 1
ATOM 874 C C . CYS A 1 113 ? 12.669 -2.018 -19.388 1.00 91.38 113 CYS A C 1
ATOM 876 O O . CYS A 1 113 ? 12.041 -1.830 -20.437 1.00 91.38 113 CYS A O 1
ATOM 878 N N . LEU A 1 114 ? 14.000 -1.927 -19.338 1.00 89.00 114 LEU A N 1
ATOM 879 C CA . LEU A 1 114 ? 14.818 -1.814 -20.541 1.00 89.00 114 LEU A CA 1
ATOM 880 C C . LEU A 1 114 ? 14.832 -3.161 -21.272 1.00 89.00 114 LEU A C 1
ATOM 882 O O . LEU A 1 114 ? 14.678 -4.219 -20.667 1.00 89.00 114 LEU A O 1
ATOM 886 N N . SER A 1 115 ? 15.082 -3.151 -22.582 1.00 86.81 115 SER A N 1
ATOM 887 C CA . SER A 1 115 ? 15.149 -4.387 -23.378 1.00 86.81 115 SER A CA 1
ATOM 888 C C . SER A 1 115 ? 16.287 -5.329 -22.961 1.00 86.81 115 SER A C 1
ATOM 890 O O . SER A 1 115 ? 16.266 -6.500 -23.317 1.00 86.81 115 SER A O 1
ATOM 892 N N . SER A 1 116 ? 17.290 -4.816 -22.243 1.00 90.75 116 SER A N 1
ATOM 893 C CA . SER A 1 116 ? 18.414 -5.581 -21.692 1.00 90.75 116 SER A CA 1
ATOM 894 C C . SER A 1 116 ? 18.207 -6.028 -20.242 1.00 90.75 116 SER A C 1
ATOM 896 O O . SER A 1 116 ? 19.078 -6.706 -19.702 1.00 90.75 116 SER A O 1
ATOM 898 N N . THR A 1 117 ? 17.116 -5.613 -19.590 1.00 93.75 117 THR A N 1
ATOM 899 C CA . THR A 1 117 ? 16.840 -5.962 -18.193 1.00 93.75 117 THR A CA 1
ATOM 900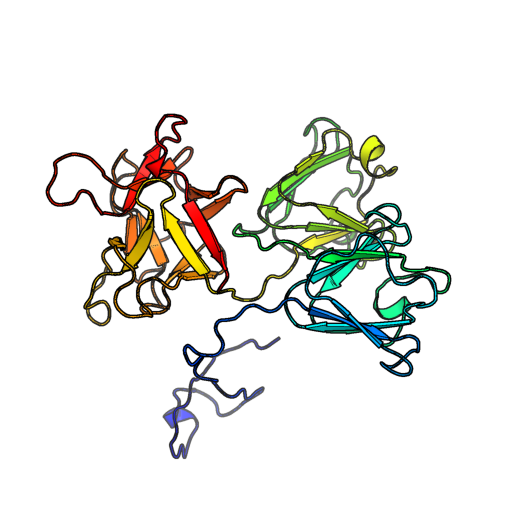 C C . THR A 1 117 ? 16.627 -7.469 -18.068 1.00 93.75 117 THR A C 1
ATOM 902 O O . THR A 1 117 ? 15.855 -8.062 -18.821 1.00 93.75 117 THR A O 1
ATOM 905 N N . VAL A 1 118 ? 17.283 -8.086 -17.085 1.00 95.00 118 VAL A N 1
ATOM 906 C CA . VAL A 1 118 ? 17.084 -9.496 -16.732 1.00 95.00 118 VAL A CA 1
ATOM 907 C C . VAL A 1 118 ? 16.502 -9.545 -15.333 1.00 95.00 118 VAL A C 1
ATOM 909 O O . VAL A 1 118 ? 17.216 -9.287 -14.374 1.00 95.00 118 VAL A O 1
ATOM 912 N N . ILE A 1 119 ? 15.223 -9.887 -15.211 1.00 97.44 119 ILE A N 1
ATOM 913 C CA . ILE A 1 119 ? 14.568 -10.013 -13.906 1.00 97.44 119 ILE A CA 1
ATOM 914 C C . ILE A 1 119 ? 15.108 -11.246 -13.180 1.00 97.44 119 ILE A C 1
ATOM 916 O O . ILE A 1 119 ? 15.196 -12.329 -13.761 1.00 97.44 119 ILE A O 1
ATOM 920 N N . ARG A 1 120 ? 15.473 -11.088 -11.907 1.00 97.56 120 ARG A N 1
ATOM 921 C CA . ARG A 1 120 ? 16.109 -12.132 -11.091 1.00 97.56 120 ARG A CA 1
ATOM 922 C C . ARG A 1 120 ? 15.415 -12.405 -9.774 1.00 97.56 120 ARG A C 1
ATOM 924 O O . ARG A 1 120 ? 15.571 -13.511 -9.265 1.00 97.56 120 ARG A O 1
ATOM 931 N N . SER A 1 121 ? 14.663 -11.461 -9.227 1.00 98.38 121 SER A N 1
ATOM 932 C CA . SER A 1 121 ? 13.849 -11.680 -8.031 1.00 98.38 121 SER A CA 1
ATOM 933 C C . SER A 1 121 ? 12.568 -10.850 -8.082 1.00 98.38 121 SER A C 1
ATOM 935 O O . SER A 1 121 ? 12.429 -9.951 -8.914 1.00 98.38 121 SER A O 1
ATOM 937 N N . LEU A 1 122 ? 11.593 -11.199 -7.242 1.00 98.25 122 LEU A N 1
ATOM 938 C CA . LEU A 1 122 ? 10.308 -10.505 -7.181 1.00 98.25 122 LEU A CA 1
ATOM 939 C C . LEU A 1 122 ? 9.700 -10.550 -5.787 1.00 98.25 122 LEU A C 1
ATOM 941 O O . LEU A 1 122 ? 9.854 -11.533 -5.065 1.00 98.25 122 LEU A O 1
ATOM 945 N N . LYS A 1 123 ? 8.984 -9.491 -5.421 1.00 98.00 123 LYS A N 1
ATOM 946 C CA . LYS A 1 123 ? 8.376 -9.326 -4.101 1.00 98.00 123 LYS A CA 1
ATOM 947 C C . LYS A 1 123 ? 6.943 -8.825 -4.225 1.00 98.00 123 LYS A C 1
ATOM 949 O O . LYS A 1 123 ? 6.672 -7.948 -5.045 1.00 98.00 123 LYS A O 1
ATOM 954 N N . LYS A 1 124 ? 6.030 -9.341 -3.404 1.00 96.12 124 LYS A N 1
ATOM 955 C CA . LYS A 1 124 ? 4.677 -8.788 -3.281 1.00 96.12 124 LYS A CA 1
ATOM 956 C C . LYS A 1 124 ? 4.735 -7.401 -2.656 1.00 96.12 124 LYS A C 1
ATOM 958 O O . LYS A 1 124 ? 5.435 -7.182 -1.666 1.00 96.12 124 LYS A O 1
ATOM 963 N N . VAL A 1 125 ? 3.942 -6.478 -3.190 1.00 95.00 125 VAL A N 1
ATOM 964 C CA . VAL A 1 125 ? 3.648 -5.226 -2.491 1.00 95.00 125 VAL A CA 1
ATOM 965 C C . VAL A 1 125 ? 2.679 -5.552 -1.349 1.00 95.00 125 VAL A C 1
ATOM 967 O O . VAL A 1 125 ? 1.641 -6.173 -1.604 1.00 95.00 125 VAL A O 1
ATOM 970 N N . PRO A 1 126 ? 3.003 -5.195 -0.092 1.00 92.19 126 PRO A N 1
ATOM 971 C CA . PRO A 1 126 ? 2.153 -5.521 1.042 1.00 92.19 126 PRO A CA 1
ATOM 972 C C . PRO A 1 126 ? 0.832 -4.750 0.992 1.00 92.19 126 PRO A C 1
ATOM 974 O O . PRO A 1 126 ? 0.734 -3.662 0.423 1.00 92.19 126 PRO A O 1
ATOM 977 N N . VAL A 1 127 ? -0.184 -5.323 1.633 1.00 91.06 127 VAL A N 1
ATOM 978 C CA . VAL A 1 127 ? -1.457 -4.641 1.868 1.00 91.06 127 VAL A CA 1
ATOM 979 C C . VAL A 1 127 ? -1.236 -3.518 2.877 1.00 91.06 127 VAL A C 1
ATOM 981 O O . VAL A 1 127 ? -0.567 -3.716 3.891 1.00 91.06 127 VAL A O 1
ATOM 984 N N . PHE A 1 128 ? -1.822 -2.355 2.623 1.00 92.44 128 PHE A N 1
ATOM 985 C CA . PHE A 1 128 ? -1.776 -1.208 3.521 1.00 92.44 128 PHE A CA 1
ATOM 986 C C . PHE A 1 128 ? -3.186 -0.691 3.815 1.00 92.44 128 PHE A C 1
ATOM 988 O O . PHE A 1 128 ? -4.120 -0.844 3.025 1.00 92.44 128 PHE A O 1
ATOM 995 N N . PHE A 1 129 ? -3.343 -0.068 4.979 1.00 94.12 129 PHE A N 1
ATOM 996 C CA . PHE A 1 129 ? -4.619 0.451 5.465 1.00 94.12 129 PHE A CA 1
ATOM 997 C C . PHE A 1 129 ? -4.425 1.897 5.899 1.00 94.12 129 PHE A C 1
ATOM 999 O O . PHE A 1 129 ? -4.502 2.213 7.079 1.00 94.12 129 PHE A O 1
ATOM 1006 N N . SER A 1 130 ? -4.081 2.768 4.960 1.00 94.44 130 SER A N 1
ATOM 1007 C CA . SER A 1 130 ? -3.901 4.202 5.185 1.00 94.44 130 SER A CA 1
ATOM 1008 C C . SER A 1 130 ? -4.251 4.964 3.911 1.00 94.44 130 SER A C 1
ATOM 1010 O O . SER A 1 130 ? -4.117 4.437 2.802 1.00 94.44 130 SER A O 1
ATOM 1012 N N . GLU A 1 131 ? -4.721 6.200 4.058 1.00 93.69 131 GLU A N 1
ATOM 1013 C CA . GLU A 1 131 ? -4.869 7.098 2.914 1.00 93.69 131 GLU A CA 1
ATOM 1014 C C . GLU A 1 131 ? -3.482 7.521 2.409 1.00 93.69 131 GLU A C 1
ATOM 1016 O O . GLU A 1 131 ? -2.579 7.733 3.225 1.00 93.69 131 GLU A O 1
ATOM 1021 N N . PRO A 1 132 ? -3.280 7.649 1.086 1.00 95.12 132 PRO A N 1
ATOM 1022 C CA . PRO A 1 132 ? -2.017 8.124 0.549 1.00 95.12 132 PRO A CA 1
ATOM 1023 C C . PRO A 1 132 ? -1.682 9.535 1.037 1.00 95.12 132 PRO A C 1
ATOM 1025 O O . PRO A 1 132 ? -2.456 10.471 0.849 1.00 95.12 132 PRO A O 1
ATOM 1028 N N . SER A 1 133 ? -0.502 9.694 1.629 1.00 96.06 133 SER A N 1
ATOM 1029 C CA . SER A 1 133 ? 0.028 10.986 2.057 1.00 96.06 133 SER A CA 1
ATOM 1030 C C . SER A 1 133 ? 1.554 10.947 2.041 1.00 96.06 133 SER A C 1
ATOM 1032 O O . SER A 1 133 ? 2.177 10.150 2.751 1.00 96.06 133 SER A O 1
ATOM 1034 N N . ILE A 1 134 ? 2.146 11.803 1.213 1.00 98.12 134 ILE A N 1
ATOM 1035 C CA . ILE A 1 134 ? 3.590 11.971 1.070 1.00 98.12 134 ILE A CA 1
ATOM 1036 C C . ILE A 1 134 ? 3.962 13.451 1.137 1.00 98.12 134 ILE A C 1
ATOM 1038 O O . ILE A 1 134 ? 3.267 14.310 0.598 1.00 98.12 134 ILE A O 1
ATOM 1042 N N . PHE A 1 135 ? 5.093 13.724 1.777 1.00 98.12 135 PHE A N 1
ATOM 1043 C CA . PHE A 1 135 ? 5.702 15.037 1.908 1.00 98.12 135 PHE A CA 1
ATOM 1044 C C . PHE A 1 135 ? 7.075 15.010 1.240 1.00 98.12 135 PHE A C 1
ATOM 1046 O O . PHE A 1 135 ? 7.916 14.161 1.551 1.00 98.12 135 PHE A O 1
ATOM 1053 N N . LEU A 1 136 ? 7.293 15.934 0.308 1.00 98.25 136 LEU A N 1
ATOM 1054 C CA . LEU A 1 136 ? 8.575 16.152 -0.357 1.00 98.25 136 LEU A CA 1
ATOM 1055 C C . LEU A 1 136 ? 9.159 17.478 0.123 1.00 98.25 136 LEU A C 1
ATOM 1057 O O . LEU A 1 136 ? 8.461 18.493 0.141 1.00 98.25 136 LEU A O 1
ATOM 1061 N N . HIS A 1 137 ? 10.441 17.479 0.474 1.00 98.25 137 HIS A N 1
ATOM 1062 C CA . HIS A 1 137 ? 11.107 18.641 1.050 1.00 98.25 137 HIS A CA 1
ATOM 1063 C C . HIS A 1 137 ? 12.291 19.090 0.200 1.00 98.25 137 HIS A C 1
ATOM 1065 O O . HIS A 1 137 ? 13.079 18.279 -0.297 1.00 98.25 137 HIS A O 1
ATOM 1071 N N . GLY A 1 138 ? 12.425 20.409 0.060 1.00 97.31 138 GLY A N 1
ATOM 1072 C CA . GLY A 1 138 ? 13.512 21.032 -0.692 1.00 97.31 138 GLY A CA 1
ATOM 1073 C C . GLY A 1 138 ? 14.877 20.986 0.000 1.00 97.31 138 GLY A C 1
ATOM 1074 O O . GLY A 1 138 ? 15.870 21.273 -0.659 1.00 97.31 138 GLY A O 1
ATOM 1075 N N . LEU A 1 139 ? 14.938 20.650 1.295 1.00 97.81 139 LEU A N 1
ATOM 1076 C CA . LEU A 1 139 ? 16.174 20.437 2.055 1.00 97.81 139 LEU A CA 1
ATOM 1077 C C . LEU A 1 139 ? 16.187 19.048 2.711 1.00 97.81 139 LEU A C 1
ATOM 1079 O O . LEU A 1 139 ? 15.187 18.326 2.717 1.00 97.81 139 LEU A O 1
ATOM 1083 N N . GLU A 1 140 ? 17.350 18.655 3.222 1.00 98.25 140 GLU A N 1
ATOM 1084 C CA . GLU A 1 140 ? 17.521 17.432 4.009 1.00 98.25 140 GLU A CA 1
ATOM 1085 C C . GLU A 1 140 ? 16.782 17.540 5.355 1.00 98.25 140 GLU A C 1
ATOM 1087 O O . GLU A 1 140 ? 16.396 18.629 5.781 1.00 98.25 140 GLU A O 1
ATOM 1092 N N . CYS A 1 141 ? 16.572 16.407 6.027 1.00 97.81 141 CYS A N 1
ATOM 1093 C CA . CYS A 1 141 ? 15.972 16.344 7.367 1.00 97.81 141 CYS A CA 1
ATOM 1094 C C . CYS A 1 141 ? 14.590 17.019 7.494 1.00 97.81 141 CYS A C 1
ATOM 1096 O O . CYS A 1 141 ? 14.228 17.496 8.568 1.00 97.81 141 CYS A O 1
ATOM 1098 N N . PHE A 1 142 ? 13.796 16.999 6.420 1.00 97.56 142 PHE A N 1
ATOM 1099 C CA . PHE A 1 142 ? 12.425 17.520 6.352 1.00 97.56 142 PHE A CA 1
ATOM 1100 C C . PHE A 1 142 ? 12.318 19.047 6.481 1.00 97.56 142 PHE A C 1
ATOM 1102 O O . PHE A 1 142 ? 11.293 19.571 6.918 1.00 97.56 142 PHE A O 1
ATOM 1109 N N . GLU A 1 143 ? 13.366 19.773 6.087 1.00 97.25 143 GLU A N 1
ATOM 1110 C CA . GLU A 1 143 ? 13.403 21.235 6.129 1.00 97.25 143 GLU A CA 1
ATOM 1111 C C . GLU A 1 143 ? 13.095 21.898 4.770 1.00 97.25 143 GLU A C 1
ATOM 1113 O O . GLU A 1 143 ? 13.018 21.270 3.710 1.00 97.25 143 GLU A O 1
ATOM 1118 N N . GLY A 1 144 ? 12.957 23.226 4.786 1.00 95.75 144 GLY A N 1
ATOM 1119 C CA . GLY A 1 144 ? 12.762 24.033 3.584 1.00 95.75 144 GLY A CA 1
ATOM 1120 C C . GLY A 1 144 ? 11.327 24.008 3.058 1.00 95.75 144 GLY A C 1
ATOM 1121 O O . GLY A 1 144 ? 10.371 23.848 3.813 1.00 95.75 144 GLY A O 1
ATOM 1122 N N . LYS A 1 145 ? 11.166 24.236 1.747 1.00 95.62 145 LYS A N 1
ATOM 1123 C CA . LYS A 1 145 ? 9.843 24.221 1.109 1.00 95.62 145 LYS A CA 1
ATOM 1124 C C . LYS A 1 145 ? 9.294 22.794 1.112 1.00 95.62 145 LYS A C 1
ATOM 1126 O O . LYS A 1 145 ? 9.943 21.897 0.579 1.00 95.62 145 LYS A O 1
ATOM 1131 N N . GLU A 1 146 ? 8.100 22.636 1.663 1.00 96.50 146 GLU A N 1
ATOM 1132 C CA . GLU A 1 146 ? 7.360 21.378 1.722 1.00 96.50 146 GLU A CA 1
ATOM 1133 C C . GLU A 1 146 ? 6.307 21.316 0.604 1.00 96.50 146 GLU A C 1
ATOM 1135 O O . GLU A 1 146 ? 5.705 22.331 0.233 1.00 96.50 146 GLU A O 1
ATOM 1140 N N . ILE A 1 147 ? 6.107 20.120 0.057 1.00 97.00 147 ILE A N 1
ATOM 1141 C CA . ILE A 1 147 ? 5.032 19.784 -0.874 1.00 97.00 147 ILE A CA 1
ATOM 1142 C C . ILE A 1 147 ? 4.305 18.566 -0.306 1.00 97.00 147 ILE A C 1
ATOM 1144 O O . ILE A 1 147 ? 4.902 17.496 -0.204 1.00 97.00 147 ILE A O 1
ATOM 1148 N N . GLU A 1 148 ? 3.027 18.723 0.028 1.00 97.50 148 GLU A N 1
ATOM 1149 C CA . GLU A 1 148 ? 2.150 17.623 0.433 1.00 97.50 148 GLU A CA 1
ATOM 1150 C C . GLU A 1 148 ? 1.355 17.109 -0.772 1.00 97.50 148 GLU A C 1
ATOM 1152 O O . GLU A 1 148 ? 0.722 17.887 -1.490 1.00 97.50 148 GLU A O 1
ATOM 1157 N N . LEU A 1 149 ? 1.377 15.793 -0.990 1.00 97.69 149 LEU A N 1
ATOM 1158 C CA . LEU A 1 149 ? 0.660 15.124 -2.072 1.00 97.69 149 LEU A CA 1
ATOM 1159 C C . LEU A 1 149 ? -0.110 13.912 -1.541 1.00 97.69 149 LEU A C 1
ATOM 1161 O O . LEU A 1 149 ? 0.351 13.171 -0.676 1.00 97.69 149 LEU A O 1
ATOM 1165 N N . ASN A 1 150 ? -1.292 13.697 -2.108 1.00 95.88 150 ASN A N 1
ATOM 1166 C CA . ASN A 1 150 ? -2.199 12.591 -1.777 1.00 95.88 150 ASN A CA 1
ATOM 1167 C C . ASN A 1 150 ? -2.692 11.832 -3.023 1.00 95.88 150 ASN A C 1
ATOM 1169 O O . ASN A 1 150 ? -3.452 10.876 -2.917 1.00 95.88 150 ASN A O 1
ATOM 1173 N N . ASN A 1 151 ? -2.251 12.247 -4.211 1.00 95.06 151 ASN A N 1
ATOM 1174 C CA . ASN A 1 151 ? -2.628 11.676 -5.497 1.00 95.06 151 ASN A CA 1
ATOM 1175 C C . ASN A 1 151 ? -1.402 11.547 -6.412 1.00 95.06 151 ASN A C 1
ATOM 1177 O O . ASN A 1 151 ? -0.325 12.062 -6.111 1.00 95.06 151 ASN A O 1
ATOM 1181 N N . GLU A 1 152 ? -1.572 10.854 -7.538 1.00 95.69 152 GLU A N 1
ATOM 1182 C CA . GLU A 1 152 ? -0.530 10.743 -8.560 1.00 95.69 152 GLU A CA 1
ATOM 1183 C C . GLU A 1 152 ? -0.198 12.092 -9.210 1.00 95.69 152 GLU A C 1
ATOM 1185 O O . GLU A 1 152 ? -1.084 12.898 -9.490 1.00 95.69 152 GLU A O 1
ATOM 1190 N N . VAL A 1 153 ? 1.084 12.307 -9.505 1.00 97.06 153 VAL A N 1
ATOM 1191 C CA . VAL A 1 153 ? 1.592 13.482 -10.214 1.00 97.06 153 VAL A CA 1
ATOM 1192 C C . VAL A 1 153 ? 2.505 13.026 -11.345 1.00 97.06 153 VAL A C 1
ATOM 1194 O O . VAL A 1 153 ? 3.573 12.461 -11.112 1.00 97.06 153 VAL A O 1
ATOM 1197 N N . ARG A 1 154 ? 2.094 13.304 -12.588 1.00 94.69 154 ARG A N 1
ATOM 1198 C CA . ARG A 1 154 ? 2.839 12.928 -13.806 1.00 94.69 154 ARG A CA 1
ATOM 1199 C C . ARG A 1 154 ? 4.100 13.754 -14.021 1.00 94.69 154 ARG A C 1
ATOM 1201 O O . ARG A 1 154 ? 5.033 13.273 -14.650 1.00 94.69 154 ARG A O 1
ATOM 1208 N N . SER A 1 155 ? 4.138 14.989 -13.536 1.00 96.38 155 SER A N 1
ATOM 1209 C CA . SER A 1 155 ? 5.338 15.823 -13.571 1.00 96.38 155 SER A CA 1
ATOM 1210 C C . SER A 1 155 ? 5.249 16.891 -12.494 1.00 96.38 155 SER A C 1
ATOM 1212 O O . SER A 1 155 ? 4.399 17.775 -12.577 1.00 96.38 155 SER A O 1
ATOM 1214 N N . LEU A 1 156 ? 6.143 16.833 -11.502 1.00 94.81 156 LEU A N 1
ATOM 1215 C CA . LEU A 1 156 ? 6.197 17.853 -10.449 1.00 94.81 156 LEU A CA 1
ATOM 1216 C C . LEU A 1 156 ? 6.382 19.256 -11.045 1.00 94.81 156 LEU A C 1
ATOM 1218 O O . LEU A 1 156 ? 5.706 20.196 -10.640 1.00 94.81 156 LEU A O 1
ATOM 1222 N N . GLN A 1 157 ? 7.247 19.386 -12.053 1.00 95.00 157 GLN A N 1
ATOM 1223 C CA . GLN A 1 157 ? 7.506 20.669 -12.708 1.00 95.00 157 GLN A CA 1
ATOM 1224 C C . GLN A 1 157 ? 6.278 21.204 -13.457 1.00 95.00 157 GLN A C 1
ATOM 1226 O O . GLN A 1 157 ? 6.019 22.404 -13.410 1.00 95.00 157 GLN A O 1
ATOM 1231 N N . ALA A 1 158 ? 5.515 20.336 -14.134 1.00 94.94 158 ALA A N 1
ATOM 1232 C CA . ALA A 1 158 ? 4.320 20.753 -14.873 1.00 94.94 158 ALA A CA 1
ATOM 1233 C C . ALA A 1 158 ? 3.191 21.222 -13.940 1.00 94.94 158 ALA A C 1
ATOM 1235 O O . ALA A 1 158 ? 2.472 22.155 -14.283 1.00 94.94 158 ALA A O 1
ATOM 1236 N N . GLU A 1 159 ? 3.095 20.636 -12.743 1.00 94.50 159 GLU A N 1
ATOM 1237 C CA . GLU A 1 159 ? 2.191 21.081 -11.671 1.00 94.50 159 GLU A CA 1
ATOM 1238 C C . GLU A 1 159 ? 2.707 22.336 -10.929 1.00 94.50 159 GLU A C 1
ATOM 1240 O O . GLU A 1 159 ? 2.090 22.810 -9.978 1.00 94.50 159 GLU A O 1
ATOM 1245 N N . GLY A 1 160 ? 3.845 22.906 -11.349 1.00 93.69 160 GLY A N 1
ATOM 1246 C CA . GLY A 1 160 ? 4.417 24.126 -10.768 1.00 93.69 160 GLY A CA 1
ATOM 1247 C C . GLY A 1 160 ? 5.237 23.906 -9.492 1.00 93.69 160 GLY A C 1
ATOM 1248 O O . GLY A 1 160 ? 5.611 24.872 -8.817 1.00 93.69 160 GLY A O 1
ATOM 1249 N N . PHE A 1 161 ? 5.547 22.656 -9.149 1.00 93.50 161 PHE A N 1
ATOM 1250 C CA . PHE A 1 161 ? 6.415 22.331 -8.025 1.00 93.50 161 PHE A CA 1
ATOM 1251 C C . PHE A 1 161 ? 7.899 22.406 -8.401 1.00 93.50 161 PHE A C 1
ATOM 1253 O O . PHE A 1 161 ? 8.299 22.186 -9.545 1.00 93.50 161 PHE A O 1
ATOM 1260 N N . ASN A 1 162 ? 8.741 22.677 -7.400 1.00 92.06 162 ASN A N 1
ATOM 1261 C CA . ASN A 1 162 ? 10.173 22.442 -7.538 1.00 92.06 162 ASN A CA 1
ATOM 1262 C C . ASN A 1 162 ? 10.410 20.938 -7.397 1.00 92.06 162 ASN A C 1
ATOM 1264 O O . ASN A 1 162 ? 10.043 20.357 -6.380 1.00 92.06 162 ASN A O 1
ATOM 1268 N N . ASN A 1 163 ? 11.010 20.320 -8.408 1.00 92.56 163 ASN A N 1
ATOM 1269 C CA . ASN A 1 163 ? 11.308 18.897 -8.383 1.00 92.56 163 ASN A CA 1
ATOM 1270 C C . ASN A 1 163 ? 12.653 18.571 -7.722 1.00 92.56 163 ASN A C 1
ATOM 1272 O O . ASN A 1 163 ? 13.005 17.397 -7.659 1.00 92.56 163 ASN A O 1
ATOM 1276 N N . HIS A 1 164 ? 13.391 19.577 -7.238 1.00 96.69 164 HIS A N 1
ATOM 1277 C CA . HIS A 1 164 ? 14.537 19.383 -6.358 1.00 96.69 164 HIS A CA 1
ATOM 1278 C C . HIS A 1 164 ? 14.060 18.919 -4.980 1.00 96.69 164 HIS A C 1
ATOM 1280 O O . HIS A 1 164 ? 13.457 19.690 -4.232 1.00 96.69 164 HIS A O 1
ATOM 1286 N N . VAL A 1 165 ? 14.319 17.651 -4.676 1.00 97.50 165 VAL A N 1
ATOM 1287 C CA . VAL A 1 165 ? 13.866 16.971 -3.459 1.00 97.50 165 VAL A CA 1
ATOM 1288 C C . VAL A 1 165 ? 15.088 16.410 -2.750 1.00 97.50 165 VAL A C 1
ATOM 1290 O O . VAL A 1 165 ? 15.881 15.692 -3.361 1.00 97.50 165 VAL A O 1
ATOM 1293 N N . LEU A 1 166 ? 15.235 16.747 -1.469 1.00 98.12 166 LEU A N 1
ATOM 1294 C CA . LEU A 1 166 ? 16.371 16.345 -0.637 1.00 98.12 166 LEU A CA 1
ATOM 1295 C C . LEU A 1 166 ? 15.964 15.515 0.585 1.00 98.12 166 LEU A C 1
ATOM 1297 O O . LEU A 1 166 ? 16.804 14.801 1.127 1.00 98.12 166 LEU A O 1
ATOM 1301 N N . SER A 1 167 ? 14.690 15.516 0.976 1.00 98.44 167 SER A N 1
ATOM 1302 C CA . SER A 1 167 ? 14.143 14.543 1.927 1.00 98.44 167 SER A CA 1
ATOM 1303 C C . SER A 1 167 ? 12.672 14.234 1.638 1.00 98.44 167 SER A C 1
ATOM 1305 O O . SER A 1 167 ? 11.967 15.020 0.999 1.00 98.44 167 SER A O 1
ATOM 1307 N N . VAL A 1 168 ? 12.231 13.047 2.056 1.00 98.38 168 VAL A N 1
ATOM 1308 C CA . VAL A 1 168 ? 10.909 12.481 1.748 1.00 98.38 168 VAL A CA 1
ATOM 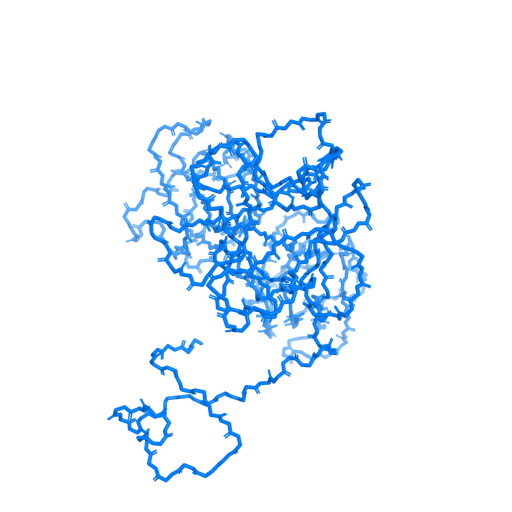1309 C C . VAL A 1 168 ? 10.321 11.858 3.007 1.00 98.38 168 VAL A C 1
ATOM 1311 O O . VAL A 1 168 ? 10.986 11.061 3.664 1.00 98.38 168 VAL A O 1
ATOM 1314 N N . ARG A 1 169 ? 9.067 12.174 3.328 1.00 98.12 169 ARG A N 1
ATOM 1315 C CA . ARG A 1 169 ? 8.319 11.545 4.423 1.00 98.12 169 ARG A CA 1
ATOM 1316 C C . ARG A 1 169 ? 7.012 10.981 3.889 1.00 98.12 169 ARG A C 1
ATOM 1318 O O . ARG A 1 169 ? 6.186 11.727 3.373 1.00 98.12 169 ARG A O 1
ATOM 1325 N N . ILE A 1 170 ? 6.787 9.685 4.067 1.00 96.56 170 ILE A N 1
ATOM 1326 C CA . ILE A 1 170 ? 5.514 9.042 3.730 1.00 96.56 170 ILE A CA 1
ATOM 1327 C C . ILE A 1 170 ? 4.753 8.779 5.021 1.00 96.56 170 ILE A C 1
ATOM 1329 O O . ILE A 1 170 ? 5.197 8.010 5.871 1.00 96.56 170 ILE A O 1
ATOM 1333 N N . LYS A 1 171 ? 3.597 9.431 5.172 1.00 93.94 171 LYS A N 1
ATOM 1334 C CA . LYS A 1 171 ? 2.706 9.222 6.321 1.00 93.94 171 LYS A CA 1
ATOM 1335 C C . LYS A 1 171 ? 1.663 8.140 6.066 1.00 93.94 171 LYS A C 1
ATOM 1337 O O . LYS A 1 171 ? 1.174 7.531 7.015 1.00 93.94 171 LYS A O 1
ATOM 1342 N N . GLY A 1 172 ? 1.308 7.906 4.806 1.00 93.94 172 GLY A N 1
ATOM 1343 C CA . GLY A 1 172 ? 0.303 6.915 4.455 1.00 93.94 172 GLY A CA 1
ATOM 1344 C C . GLY A 1 172 ? 0.339 6.512 2.988 1.00 93.94 172 GLY A C 1
ATOM 1345 O O . GLY A 1 172 ? 0.879 7.218 2.131 1.00 93.94 172 GLY A O 1
ATOM 1346 N N . GLY A 1 173 ? -0.259 5.359 2.710 1.00 93.88 173 GLY A N 1
ATOM 1347 C CA . GLY A 1 173 ? -0.132 4.656 1.446 1.00 93.88 173 GLY A CA 1
ATOM 1348 C C . GLY A 1 173 ? 1.242 4.020 1.245 1.00 93.88 173 GLY A C 1
ATOM 1349 O O . GLY A 1 173 ? 2.160 4.162 2.051 1.00 93.88 173 GLY A O 1
ATOM 1350 N N . ILE A 1 174 ? 1.367 3.330 0.118 1.00 96.06 174 ILE A N 1
ATOM 1351 C CA . ILE A 1 174 ? 2.647 2.927 -0.458 1.00 96.06 174 ILE A CA 1
ATOM 1352 C C . ILE A 1 174 ? 2.805 3.722 -1.748 1.00 96.06 174 ILE A C 1
ATOM 1354 O O . ILE A 1 174 ? 1.866 3.798 -2.541 1.00 96.06 174 ILE A O 1
ATOM 1358 N N . TRP A 1 175 ? 3.967 4.324 -1.956 1.00 97.69 175 TRP A N 1
ATOM 1359 C CA . TRP A 1 175 ? 4.242 5.229 -3.064 1.00 97.69 175 TRP A CA 1
ATOM 1360 C C . TRP A 1 175 ? 5.325 4.682 -3.978 1.00 97.69 175 TRP A C 1
ATOM 1362 O O . TRP A 1 175 ? 6.265 4.033 -3.529 1.00 97.69 175 TRP A O 1
ATOM 1372 N N . VAL A 1 176 ? 5.208 4.997 -5.264 1.00 97.88 176 VAL A N 1
ATOM 1373 C CA . VAL A 1 176 ? 6.274 4.821 -6.245 1.00 97.88 176 VAL A CA 1
ATOM 1374 C C . VAL A 1 176 ? 6.761 6.196 -6.663 1.00 97.88 176 VAL A C 1
ATOM 1376 O O . VAL A 1 176 ? 5.997 6.988 -7.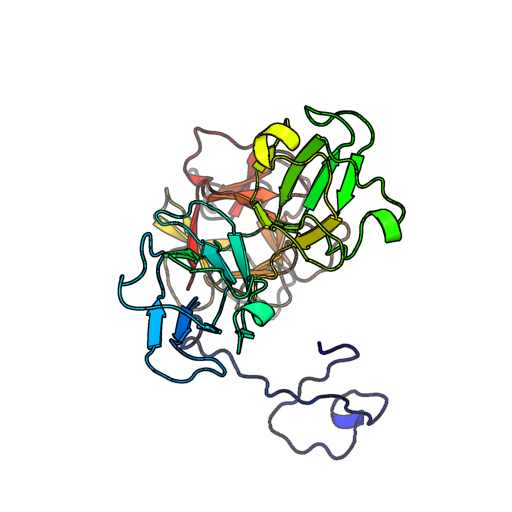219 1.00 97.88 176 VAL A O 1
ATOM 1379 N N . LEU A 1 177 ? 8.033 6.482 -6.399 1.00 98.12 177 LEU A N 1
ATOM 1380 C CA . LEU A 1 177 ? 8.716 7.675 -6.897 1.00 98.12 177 LEU A CA 1
ATOM 1381 C C . LEU A 1 177 ? 9.480 7.291 -8.158 1.00 98.12 177 LEU A C 1
ATOM 1383 O O . LEU A 1 177 ? 10.106 6.237 -8.199 1.00 98.12 177 LEU A O 1
ATOM 1387 N N . CYS A 1 178 ? 9.419 8.137 -9.180 1.00 96.88 178 CYS A N 1
ATOM 1388 C CA . CYS A 1 178 ? 10.065 7.914 -10.467 1.00 96.88 178 CYS A CA 1
ATOM 1389 C C . CYS A 1 178 ? 11.056 9.041 -10.765 1.00 96.88 178 CYS A C 1
ATOM 1391 O O . CYS A 1 178 ? 10.792 10.219 -10.501 1.00 96.88 178 CYS A O 1
ATOM 1393 N N . GLU A 1 179 ? 12.187 8.680 -11.360 1.00 95.62 179 GLU A N 1
ATOM 1394 C CA . GLU A 1 179 ? 13.256 9.610 -11.729 1.00 95.62 179 GLU A CA 1
ATOM 1395 C C . GLU A 1 179 ? 12.776 10.684 -12.719 1.00 95.62 179 GLU A C 1
ATOM 1397 O O . GLU A 1 179 ? 13.053 11.870 -12.553 1.00 95.62 179 GLU A O 1
ATOM 1402 N N . HIS A 1 180 ? 11.993 10.301 -13.726 1.00 93.69 180 HIS A N 1
ATOM 1403 C CA . HIS A 1 180 ? 11.523 11.207 -14.772 1.00 93.69 180 HIS A CA 1
ATOM 1404 C C . HIS A 1 180 ? 10.014 11.452 -14.706 1.00 93.69 180 HIS A C 1
ATOM 1406 O O . HIS A 1 180 ? 9.277 10.810 -13.957 1.00 93.69 180 HIS A O 1
ATOM 1412 N N . GLY A 1 181 ? 9.546 12.414 -15.505 1.00 91.81 181 GLY A N 1
ATOM 1413 C CA . GLY A 1 181 ? 8.120 12.622 -15.742 1.00 91.81 181 GLY A CA 1
ATOM 1414 C C . GLY A 1 181 ? 7.460 11.424 -16.436 1.00 91.81 181 GLY A C 1
ATOM 1415 O O . GLY A 1 181 ? 8.123 10.596 -17.068 1.00 91.81 181 GLY A O 1
ATOM 1416 N N . ASP A 1 182 ? 6.137 11.362 -16.340 1.00 90.38 182 ASP A N 1
ATOM 1417 C CA . ASP A 1 182 ? 5.275 10.317 -16.902 1.00 90.38 182 ASP A CA 1
ATOM 1418 C C . ASP A 1 182 ? 5.574 8.906 -16.378 1.00 90.38 182 ASP A C 1
ATOM 1420 O O . ASP A 1 182 ? 5.402 7.929 -17.103 1.00 90.38 182 ASP A O 1
ATOM 1424 N N . PHE A 1 183 ? 6.012 8.801 -15.120 1.00 91.88 183 PHE A N 1
ATOM 1425 C CA . PHE A 1 183 ? 6.297 7.537 -14.433 1.00 91.88 183 PHE A CA 1
ATOM 1426 C C . PHE A 1 183 ? 7.413 6.721 -15.104 1.00 91.88 183 PHE A C 1
ATOM 1428 O O . PHE A 1 183 ? 7.341 5.498 -15.213 1.00 91.88 183 PHE A O 1
ATOM 1435 N N . ARG A 1 184 ? 8.443 7.419 -15.599 1.00 89.06 184 ARG A N 1
ATOM 1436 C CA . ARG A 1 184 ? 9.585 6.840 -16.324 1.00 89.06 184 ARG A CA 1
ATOM 1437 C C . ARG A 1 184 ? 10.884 6.922 -15.527 1.00 89.06 184 ARG A C 1
ATOM 1439 O O . ARG A 1 184 ? 11.006 7.697 -14.581 1.00 89.06 184 ARG A O 1
ATOM 1446 N N . GLY A 1 185 ? 11.887 6.189 -16.006 1.00 90.50 185 GLY A N 1
ATOM 1447 C CA . GLY A 1 185 ? 13.199 6.095 -15.372 1.00 90.50 185 GLY A CA 1
ATOM 1448 C C . GLY A 1 185 ? 13.183 5.113 -14.206 1.00 90.50 185 GLY A C 1
ATOM 1449 O O . GLY A 1 185 ? 12.287 4.270 -14.120 1.00 90.50 185 GLY A O 1
ATOM 1450 N N . ARG A 1 186 ? 14.181 5.218 -13.328 1.00 94.00 186 ARG A N 1
ATOM 1451 C CA . ARG A 1 186 ? 14.275 4.369 -12.136 1.00 94.00 186 ARG A CA 1
ATOM 1452 C C . ARG A 1 186 ? 13.108 4.620 -11.185 1.00 94.00 186 ARG A C 1
ATOM 1454 O O . ARG A 1 186 ? 12.572 5.734 -11.138 1.00 94.00 186 ARG A O 1
ATOM 1461 N N . GLN A 1 187 ? 12.711 3.575 -10.464 1.00 95.81 187 GLN A N 1
ATOM 1462 C CA . GLN A 1 187 ? 11.561 3.578 -9.565 1.00 95.81 187 GLN A CA 1
ATOM 1463 C C . GLN A 1 187 ? 11.982 3.195 -8.146 1.00 95.81 187 GLN A C 1
ATOM 1465 O O . GLN A 1 187 ? 12.816 2.313 -7.954 1.00 95.81 187 GLN A O 1
ATOM 1470 N N . TRP A 1 188 ? 11.355 3.818 -7.151 1.00 96.94 188 TRP A N 1
ATOM 1471 C CA . TRP A 1 188 ? 11.517 3.472 -5.738 1.00 96.94 188 TRP A CA 1
ATOM 1472 C C . TRP A 1 188 ? 10.147 3.223 -5.122 1.00 96.94 188 TRP A C 1
ATOM 1474 O O . TRP A 1 188 ? 9.344 4.154 -5.027 1.00 96.94 188 TRP A O 1
ATOM 1484 N N . LEU A 1 189 ? 9.884 1.978 -4.712 1.00 97.00 189 LEU A N 1
ATOM 1485 C CA . LEU A 1 189 ? 8.706 1.636 -3.920 1.00 97.00 189 LEU A CA 1
ATOM 1486 C C . LEU A 1 189 ? 8.984 1.927 -2.445 1.00 97.00 189 LEU A C 1
ATOM 1488 O O . LEU A 1 189 ? 9.896 1.348 -1.858 1.00 97.00 189 LEU A O 1
ATOM 1492 N N . LEU A 1 190 ? 8.173 2.788 -1.844 1.00 96.25 190 LEU A N 1
ATOM 1493 C CA . LEU A 1 190 ? 8.343 3.251 -0.475 1.00 96.25 190 LEU A CA 1
ATOM 1494 C C . LEU A 1 190 ? 7.028 3.103 0.299 1.00 96.25 190 LEU A C 1
ATOM 1496 O O . LEU A 1 190 ? 5.971 3.512 -0.177 1.00 96.25 190 LEU A O 1
ATOM 1500 N N . ASP A 1 191 ? 7.090 2.522 1.492 1.00 91.81 191 ASP A N 1
ATOM 1501 C CA . ASP A 1 191 ? 5.984 2.461 2.452 1.00 91.81 191 ASP A CA 1
ATOM 1502 C C . ASP A 1 191 ? 6.081 3.623 3.463 1.00 91.81 191 ASP A C 1
ATOM 1504 O O . ASP A 1 191 ? 6.676 4.654 3.148 1.00 91.81 191 ASP A O 1
ATOM 1508 N N . CYS A 1 192 ? 5.493 3.487 4.661 1.00 89.38 192 CYS A N 1
ATOM 1509 C CA . CYS A 1 192 ? 5.565 4.472 5.748 1.00 89.38 192 CYS A CA 1
ATOM 1510 C C . CYS A 1 192 ? 7.004 4.658 6.274 1.00 89.38 192 CYS A C 1
ATOM 1512 O O . CYS A 1 192 ? 7.354 4.197 7.361 1.00 89.38 192 CYS A O 1
ATOM 1514 N N . THR A 1 193 ? 7.826 5.347 5.487 1.00 92.50 193 THR A N 1
ATOM 1515 C CA . THR A 1 193 ? 9.257 5.549 5.696 1.00 92.50 193 THR A CA 1
ATOM 1516 C C . THR A 1 193 ? 9.594 7.044 5.720 1.00 92.50 193 THR A C 1
ATOM 1518 O O . THR A 1 193 ? 9.008 7.865 5.006 1.00 92.50 193 THR A O 1
ATOM 1521 N N . GLU A 1 194 ? 10.590 7.391 6.535 1.00 97.06 194 GLU A N 1
ATOM 1522 C CA . GLU A 1 194 ? 11.198 8.717 6.606 1.00 97.06 194 GLU A CA 1
ATOM 1523 C C . GLU A 1 194 ? 12.620 8.679 6.026 1.00 97.06 194 GLU A C 1
ATOM 1525 O O . GLU A 1 194 ? 13.520 8.051 6.582 1.00 97.06 194 GLU A O 1
ATOM 1530 N N . ILE A 1 195 ? 12.837 9.364 4.902 1.00 98.19 195 ILE A N 1
ATOM 1531 C CA . ILE A 1 195 ? 14.133 9.468 4.225 1.00 98.19 195 ILE A CA 1
ATOM 1532 C C . ILE A 1 195 ? 14.680 10.874 4.450 1.00 98.19 195 ILE A C 1
ATOM 1534 O O . ILE A 1 195 ? 14.279 11.827 3.782 1.00 98.19 195 ILE A O 1
ATOM 1538 N N . THR A 1 196 ? 15.624 11.004 5.379 1.00 98.19 196 THR A N 1
ATOM 1539 C CA . THR A 1 196 ? 16.237 12.294 5.740 1.00 98.19 196 THR A CA 1
ATOM 1540 C C . THR A 1 196 ? 17.188 12.837 4.674 1.00 98.19 196 THR A C 1
ATOM 1542 O O . THR A 1 196 ? 17.423 14.042 4.644 1.00 98.19 196 THR A O 1
ATOM 1545 N N . ASN A 1 197 ? 17.718 11.981 3.796 1.00 98.12 197 ASN A N 1
ATOM 1546 C CA . ASN A 1 197 ? 18.615 12.369 2.709 1.00 98.12 197 ASN A CA 1
ATOM 1547 C C . ASN A 1 197 ? 18.314 11.553 1.438 1.00 98.12 197 ASN A C 1
ATOM 1549 O O . ASN A 1 197 ? 18.732 10.401 1.298 1.00 98.12 197 ASN A O 1
ATOM 1553 N N . TRP A 1 198 ? 17.573 12.160 0.507 1.00 97.94 198 TRP A N 1
ATOM 1554 C CA . TRP A 1 198 ? 17.148 11.524 -0.743 1.00 97.94 198 TRP A CA 1
ATOM 1555 C C . TRP A 1 198 ? 18.325 11.191 -1.662 1.00 97.94 198 TRP A C 1
ATOM 1557 O O . TRP A 1 198 ? 18.312 10.134 -2.286 1.00 97.94 198 TRP A O 1
ATOM 1567 N N . LEU A 1 199 ? 19.369 12.026 -1.701 1.00 97.56 199 LEU A N 1
ATOM 1568 C CA . LEU A 1 199 ? 20.562 11.771 -2.515 1.00 97.56 199 LEU A CA 1
ATOM 1569 C C . LEU A 1 199 ? 21.289 10.505 -2.074 1.00 97.56 199 LEU A C 1
ATOM 1571 O O . LEU A 1 199 ? 21.667 9.693 -2.911 1.00 97.56 199 LEU A O 1
ATOM 1575 N N . THR A 1 200 ? 21.465 10.317 -0.772 1.00 97.56 200 THR A N 1
ATOM 1576 C CA . THR A 1 200 ? 22.139 9.130 -0.234 1.00 97.56 200 THR A CA 1
ATOM 1577 C C . THR A 1 200 ? 21.307 7.871 -0.475 1.00 97.56 200 THR A C 1
ATOM 1579 O O . THR A 1 200 ? 21.864 6.815 -0.755 1.00 97.56 200 THR A O 1
ATOM 1582 N N . TYR A 1 201 ? 19.977 7.986 -0.401 1.00 96.81 201 TYR A N 1
ATOM 1583 C CA . TYR A 1 201 ? 19.060 6.867 -0.610 1.00 96.81 201 TYR A CA 1
ATOM 1584 C C . TYR A 1 201 ? 18.904 6.470 -2.090 1.00 96.81 201 TYR A C 1
ATOM 1586 O O . TYR A 1 201 ? 18.960 5.291 -2.424 1.00 96.81 201 TYR A O 1
ATOM 1594 N N . SER A 1 202 ? 18.698 7.445 -2.980 1.00 96.00 202 SER A N 1
ATOM 1595 C CA . SER A 1 202 ? 18.327 7.227 -4.391 1.00 96.00 202 SER A CA 1
ATOM 1596 C C . SER A 1 202 ? 19.464 7.470 -5.392 1.00 96.00 202 SER A C 1
ATOM 1598 O O . SER A 1 202 ? 19.369 7.091 -6.561 1.00 96.00 202 SER A O 1
ATOM 1600 N N . GLY A 1 203 ? 20.531 8.153 -4.972 1.00 97.06 203 GLY A N 1
ATOM 1601 C CA . GLY A 1 203 ? 21.559 8.690 -5.865 1.00 97.06 203 GLY A CA 1
ATOM 1602 C C . GLY A 1 203 ? 21.126 9.943 -6.637 1.00 97.06 203 GLY A C 1
ATOM 1603 O O . GLY A 1 203 ? 21.862 10.389 -7.516 1.00 97.06 203 GLY A O 1
ATOM 1604 N N . LEU A 1 204 ? 19.956 10.521 -6.337 1.00 96.19 204 LEU A N 1
ATOM 1605 C CA . LEU A 1 204 ? 19.382 11.672 -7.036 1.00 96.19 204 LEU A CA 1
ATOM 1606 C C . LEU A 1 204 ? 18.996 12.806 -6.085 1.00 96.19 204 LEU A C 1
ATOM 1608 O O . LEU A 1 204 ? 18.668 12.600 -4.926 1.00 96.19 204 LEU A O 1
ATOM 1612 N N . GLN A 1 205 ? 18.957 14.027 -6.615 1.00 96.12 205 GLN A N 1
ATOM 1613 C CA . GLN A 1 205 ? 18.421 15.208 -5.920 1.00 96.12 205 GLN A CA 1
ATOM 1614 C C . GLN A 1 205 ? 17.116 15.703 -6.549 1.00 96.12 205 GLN A C 1
ATOM 1616 O O . GLN A 1 205 ? 16.797 16.892 -6.495 1.00 96.12 205 GLN A O 1
ATOM 1621 N N . HIS A 1 206 ? 16.397 14.814 -7.235 1.00 96.50 206 HIS A N 1
ATOM 1622 C CA . HIS A 1 206 ? 15.119 15.141 -7.841 1.00 96.50 206 HIS A CA 1
ATOM 1623 C C . HIS A 1 206 ? 14.161 13.953 -7.845 1.00 96.50 206 HIS A C 1
ATOM 1625 O O . HIS A 1 206 ? 14.582 12.800 -7.751 1.00 96.50 206 HIS A O 1
ATOM 1631 N N . VAL A 1 207 ? 12.876 14.271 -7.984 1.00 98.00 207 VAL A N 1
ATOM 1632 C CA . VAL A 1 207 ? 11.788 13.327 -8.267 1.00 98.00 207 VAL A CA 1
ATOM 1633 C C . VAL A 1 207 ? 11.041 13.863 -9.484 1.00 98.00 207 VAL A C 1
ATOM 1635 O O . VAL A 1 207 ? 10.620 15.013 -9.489 1.00 98.00 207 VAL A O 1
ATOM 1638 N N . GLY A 1 208 ? 10.906 13.087 -10.553 1.00 96.19 208 GLY A N 1
ATOM 1639 C CA . GLY A 1 208 ? 10.227 13.550 -11.765 1.00 96.19 208 GLY A CA 1
ATOM 1640 C C . GLY A 1 208 ? 8.710 13.424 -11.661 1.00 96.19 208 GLY A C 1
ATOM 1641 O O . GLY A 1 208 ? 7.972 14.368 -11.954 1.00 96.19 208 GLY A O 1
ATOM 1642 N N . SER A 1 209 ? 8.255 12.256 -11.219 1.00 97.25 209 SER A N 1
ATOM 1643 C CA . SER A 1 209 ? 6.845 11.911 -11.054 1.00 97.25 209 SER A CA 1
ATOM 1644 C C . SER A 1 209 ? 6.668 10.906 -9.925 1.00 97.25 209 SER A C 1
ATOM 1646 O O . SER A 1 209 ? 7.634 10.298 -9.465 1.00 97.25 209 SER A O 1
ATOM 1648 N N . LEU A 1 210 ? 5.439 10.754 -9.447 1.00 98.31 210 LEU A N 1
ATOM 1649 C CA . LEU A 1 210 ? 5.129 9.835 -8.362 1.00 98.31 210 LEU A CA 1
ATOM 1650 C C . LEU A 1 210 ? 3.662 9.429 -8.382 1.00 98.31 210 LEU A C 1
ATOM 1652 O O . LEU A 1 210 ? 2.807 10.182 -8.849 1.00 98.31 210 LEU A O 1
ATOM 1656 N N . TYR A 1 211 ? 3.361 8.252 -7.853 1.00 96.88 211 TYR A N 1
ATOM 1657 C CA . TYR A 1 211 ? 1.989 7.786 -7.704 1.00 96.88 211 TYR A CA 1
ATOM 1658 C C . TYR A 1 211 ? 1.843 6.860 -6.495 1.00 96.88 211 TYR A C 1
ATOM 1660 O O . TYR A 1 211 ? 2.768 6.106 -6.186 1.00 96.88 211 TYR A O 1
ATOM 1668 N N . PRO A 1 212 ? 0.695 6.888 -5.802 1.00 95.69 212 PRO A N 1
ATOM 1669 C CA . PRO A 1 212 ? 0.398 5.893 -4.790 1.00 95.69 212 PRO A CA 1
ATOM 1670 C C . PRO A 1 212 ? -0.037 4.580 -5.448 1.00 95.69 212 PRO A C 1
ATOM 1672 O O . PRO A 1 212 ? -0.743 4.573 -6.462 1.00 95.69 212 PRO A O 1
ATOM 1675 N N . ILE A 1 213 ? 0.342 3.453 -4.851 1.00 92.31 213 ILE A N 1
ATOM 1676 C CA . ILE A 1 213 ? -0.169 2.140 -5.234 1.00 92.31 213 ILE A CA 1
ATOM 1677 C C . ILE A 1 213 ? -1.672 2.119 -5.003 1.00 92.31 213 ILE A C 1
ATOM 1679 O O . ILE A 1 213 ? -2.164 2.443 -3.924 1.00 92.31 213 ILE A O 1
ATOM 1683 N N . ARG A 1 214 ? -2.425 1.719 -6.026 1.00 85.44 214 ARG A N 1
ATOM 1684 C CA . ARG A 1 214 ? -3.871 1.556 -5.905 1.00 85.44 214 ARG A CA 1
ATOM 1685 C C . ARG A 1 214 ? -4.173 0.157 -5.400 1.00 85.44 214 ARG A C 1
ATOM 1687 O O . ARG A 1 214 ? -3.979 -0.823 -6.113 1.00 85.44 214 ARG A O 1
ATOM 1694 N N . GLN A 1 215 ? -4.692 0.078 -4.185 1.00 83.81 215 GLN A N 1
ATOM 1695 C CA . GLN A 1 215 ? -5.157 -1.174 -3.610 1.00 83.81 215 GLN A CA 1
ATOM 1696 C C . GLN A 1 215 ? -6.635 -1.382 -3.941 1.00 83.81 215 GLN A C 1
ATOM 1698 O O . GLN A 1 215 ? -7.465 -0.497 -3.722 1.00 83.81 215 GLN A O 1
ATOM 1703 N N . ARG A 1 216 ? -6.985 -2.559 -4.468 1.00 80.88 216 ARG A N 1
ATOM 1704 C CA . ARG A 1 216 ? -8.393 -2.957 -4.590 1.00 80.88 216 ARG A CA 1
ATOM 1705 C C . ARG A 1 216 ? -9.013 -3.151 -3.209 1.00 80.88 216 ARG A C 1
ATOM 1707 O O . ARG A 1 216 ? -8.312 -3.292 -2.215 1.00 80.88 216 ARG A O 1
ATOM 1714 N N . ARG A 1 217 ? -10.344 -3.188 -3.142 1.00 85.69 217 ARG A N 1
ATOM 1715 C CA . ARG A 1 217 ? -11.035 -3.547 -1.901 1.00 85.69 217 ARG A CA 1
ATOM 1716 C C . ARG A 1 217 ? -10.589 -4.945 -1.466 1.00 85.69 217 ARG A C 1
ATOM 1718 O O . ARG A 1 217 ? -10.776 -5.904 -2.209 1.00 85.69 217 ARG A O 1
ATOM 1725 N N . ILE A 1 218 ? -10.029 -5.030 -0.265 1.00 87.44 218 ILE A N 1
ATOM 1726 C CA . ILE A 1 218 ? -9.607 -6.277 0.372 1.00 87.44 218 ILE A CA 1
ATOM 1727 C C . ILE A 1 218 ? -10.465 -6.477 1.613 1.00 87.44 218 ILE A C 1
ATOM 1729 O O . ILE A 1 218 ? -10.692 -5.533 2.377 1.00 87.44 218 ILE A O 1
ATOM 1733 N N . TYR A 1 219 ? -10.947 -7.703 1.783 1.00 91.75 219 TYR A N 1
ATOM 1734 C CA . TYR A 1 219 ? -11.695 -8.113 2.958 1.00 91.75 219 TYR A CA 1
ATOM 1735 C C . TYR A 1 219 ? -10.744 -8.723 3.981 1.00 91.75 219 TYR A C 1
ATOM 1737 O O . TYR A 1 219 ? -9.796 -9.420 3.631 1.00 91.75 219 TYR A O 1
ATOM 1745 N N . PHE A 1 220 ? -10.978 -8.431 5.252 1.00 94.12 220 PHE A N 1
ATOM 1746 C CA . PHE A 1 220 ? -10.140 -8.909 6.340 1.00 94.12 220 PHE A CA 1
ATOM 1747 C C . PHE A 1 220 ? -10.942 -9.063 7.629 1.00 94.12 220 PHE A C 1
ATOM 1749 O O . PHE A 1 220 ? -12.031 -8.508 7.795 1.00 94.12 220 PHE A O 1
ATOM 1756 N N . ARG A 1 221 ? -10.377 -9.810 8.572 1.00 94.88 221 ARG A N 1
ATOM 1757 C CA . ARG A 1 221 ? -10.828 -9.869 9.962 1.00 94.88 221 ARG A CA 1
ATOM 1758 C C . ARG A 1 221 ? -9.817 -9.167 10.855 1.00 94.88 221 ARG A C 1
ATOM 1760 O O . ARG A 1 221 ? -8.616 -9.222 10.612 1.00 94.88 221 ARG A O 1
ATOM 1767 N N . ILE A 1 222 ? -10.314 -8.523 11.904 1.00 95.75 222 ILE A N 1
ATOM 1768 C CA . ILE A 1 222 ? -9.493 -7.831 12.899 1.00 95.75 222 ILE A CA 1
ATOM 1769 C C . ILE A 1 222 ? -9.556 -8.658 14.181 1.00 95.75 222 ILE A C 1
ATOM 1771 O O . ILE A 1 222 ? -10.604 -8.708 14.828 1.00 95.75 222 ILE A O 1
ATOM 1775 N N . ARG A 1 223 ? -8.467 -9.338 14.539 1.00 95.44 223 ARG A N 1
ATOM 1776 C CA . ARG A 1 223 ? -8.405 -10.204 15.720 1.00 95.44 223 ARG A CA 1
ATOM 1777 C C . ARG A 1 223 ? -7.630 -9.532 16.843 1.00 95.44 223 ARG A C 1
ATOM 1779 O O . ARG A 1 223 ? -6.513 -9.078 16.644 1.00 95.44 223 ARG A O 1
ATOM 1786 N N . SER A 1 224 ? -8.199 -9.467 18.038 1.00 93.31 224 SER A N 1
ATOM 1787 C CA . SER A 1 224 ? -7.476 -9.003 19.223 1.00 93.31 224 SER A CA 1
ATOM 1788 C C . SER A 1 224 ? -6.390 -10.017 19.582 1.00 93.31 224 SER A C 1
ATOM 1790 O O . SER A 1 224 ? -6.713 -11.191 19.774 1.00 93.31 224 SER A O 1
ATOM 1792 N N . LYS A 1 225 ? -5.129 -9.574 19.703 1.00 91.19 225 LYS A N 1
ATOM 1793 C CA . LYS A 1 225 ? -4.027 -10.458 20.124 1.00 91.19 225 LYS A CA 1
ATOM 1794 C C . LYS A 1 225 ? -4.150 -10.912 21.578 1.00 91.19 225 LYS A C 1
ATOM 1796 O O . LYS A 1 225 ? -3.726 -12.006 21.906 1.00 91.19 225 LYS A O 1
ATOM 1801 N N . GLU A 1 226 ? -4.732 -10.084 22.442 1.00 90.75 226 GLU A N 1
ATOM 1802 C CA . GLU A 1 226 ? -4.907 -10.419 23.861 1.00 90.75 226 GLU A CA 1
ATOM 1803 C C . GLU A 1 226 ? -6.113 -11.342 24.088 1.00 90.75 226 GLU A C 1
ATOM 1805 O O . GLU A 1 226 ? -6.030 -12.334 24.805 1.00 90.75 226 GLU A O 1
ATOM 1810 N N . LEU A 1 227 ? -7.265 -11.005 23.496 1.00 89.75 227 LEU A N 1
ATOM 1811 C CA . LEU A 1 227 ? -8.519 -11.715 23.773 1.00 89.75 227 LEU A CA 1
ATOM 1812 C C . LEU A 1 227 ? -8.781 -12.889 22.830 1.00 89.75 227 LEU A C 1
ATOM 1814 O O . LEU A 1 227 ? -9.756 -13.610 23.043 1.00 89.75 227 LEU A O 1
ATOM 1818 N N . GLU A 1 228 ? -7.972 -13.055 21.779 1.00 91.62 228 GLU A N 1
ATOM 1819 C CA . GLU A 1 228 ? -8.100 -14.125 20.781 1.00 91.62 228 GLU A CA 1
ATOM 1820 C C . GLU A 1 228 ? -9.489 -14.156 20.101 1.00 91.62 228 GLU A C 1
ATOM 1822 O O . GLU A 1 228 ? -9.980 -15.195 19.657 1.00 91.62 228 GLU A O 1
ATOM 1827 N N . ARG A 1 229 ? -10.138 -12.989 20.020 1.00 91.62 229 ARG A N 1
ATOM 1828 C CA . ARG A 1 229 ? -11.503 -12.764 19.517 1.00 91.62 229 ARG A CA 1
ATOM 1829 C C . ARG A 1 229 ? -11.513 -11.704 18.420 1.00 91.62 229 ARG A C 1
ATOM 1831 O O . ARG A 1 229 ? -10.559 -10.944 18.283 1.00 91.62 229 ARG A O 1
ATOM 1838 N N . PHE A 1 230 ? -12.599 -11.627 17.662 1.00 93.75 230 PHE A N 1
ATOM 1839 C CA . PHE A 1 230 ? -12.697 -10.781 16.476 1.00 93.75 230 PHE A CA 1
ATOM 1840 C C . PHE A 1 230 ? -13.534 -9.538 16.724 1.00 93.75 230 PHE A C 1
ATOM 1842 O O . PHE A 1 230 ? -14.567 -9.615 17.386 1.00 93.75 230 PHE A O 1
ATOM 1849 N N . LEU A 1 231 ? -13.106 -8.413 16.153 1.00 94.69 231 LEU A N 1
ATOM 1850 C CA . LEU A 1 231 ? -13.942 -7.228 16.041 1.00 94.69 231 LEU A CA 1
ATOM 1851 C C . LEU A 1 231 ? -15.152 -7.564 15.164 1.00 94.69 231 LEU A C 1
ATOM 1853 O O . LEU A 1 231 ? -15.001 -8.051 14.041 1.00 94.69 231 LEU A O 1
ATOM 1857 N N . SER A 1 232 ? -16.346 -7.304 15.670 1.00 92.81 232 SER A N 1
ATOM 1858 C CA . SER A 1 232 ? -17.602 -7.697 15.045 1.00 92.81 232 SER A CA 1
ATOM 1859 C C . SER A 1 232 ? -18.698 -6.680 15.319 1.00 92.81 232 SER A C 1
ATOM 1861 O O . SER A 1 232 ? -18.605 -5.831 16.213 1.00 92.81 232 SER A O 1
ATOM 1863 N N . VAL A 1 233 ? -19.746 -6.766 14.511 1.00 90.19 233 VAL A N 1
ATOM 1864 C CA . VAL A 1 233 ? -20.945 -5.943 14.632 1.00 90.19 233 VAL A CA 1
ATOM 1865 C C . VAL A 1 233 ? -22.065 -6.807 15.195 1.00 90.19 233 VAL A C 1
ATOM 1867 O O . VAL A 1 233 ? -22.357 -7.860 14.642 1.00 90.19 233 VAL A O 1
ATOM 1870 N N . LEU A 1 234 ? -22.687 -6.384 16.295 1.00 81.88 234 LEU A N 1
ATOM 1871 C CA . LEU A 1 234 ? -23.855 -7.089 16.843 1.00 81.88 234 LEU A CA 1
ATOM 1872 C C . LEU A 1 234 ? -25.137 -6.740 16.067 1.00 81.88 234 LEU A C 1
ATOM 1874 O O . LEU A 1 234 ? -25.264 -5.606 15.607 1.00 81.88 234 LEU A O 1
ATOM 1878 N N . ASP A 1 235 ? -26.050 -7.717 16.001 1.00 68.94 235 ASP A N 1
ATOM 1879 C CA . ASP A 1 235 ? -27.316 -7.799 15.242 1.00 68.94 235 ASP A CA 1
ATOM 1880 C C . ASP A 1 235 ? -28.184 -6.518 15.134 1.00 68.94 235 ASP A C 1
ATOM 1882 O O . ASP A 1 235 ? -28.110 -5.614 15.972 1.00 68.94 235 ASP A O 1
ATOM 1886 N N . ASP A 1 236 ? -29.074 -6.524 14.123 1.00 62.50 236 ASP A N 1
ATOM 1887 C CA . ASP A 1 236 ? -30.128 -5.535 13.790 1.00 62.50 236 ASP A CA 1
ATOM 1888 C C . ASP A 1 236 ? -29.643 -4.166 13.269 1.00 62.50 236 ASP A C 1
ATOM 1890 O O . ASP A 1 236 ? -30.111 -3.099 13.659 1.00 62.50 236 ASP A O 1
ATOM 1894 N N . VAL A 1 237 ? -28.687 -4.173 12.335 1.00 60.28 237 VAL A N 1
ATOM 1895 C CA . VAL A 1 237 ? -28.112 -2.933 11.777 1.00 60.28 237 VAL A CA 1
ATOM 1896 C C . VAL A 1 237 ? -28.993 -2.287 10.696 1.00 60.28 237 VAL A C 1
ATOM 1898 O O . VAL A 1 237 ? -28.869 -1.083 10.473 1.00 60.28 237 VAL A O 1
ATOM 1901 N N . GLU A 1 238 ? -29.884 -3.043 10.041 1.00 57.19 238 GLU A N 1
ATOM 1902 C CA . GLU A 1 238 ? -30.665 -2.560 8.886 1.00 57.19 238 GLU A CA 1
ATOM 1903 C C . GLU A 1 238 ? -31.575 -1.365 9.232 1.00 57.19 238 GLU A C 1
ATOM 1905 O O . GLU A 1 238 ? -31.655 -0.420 8.447 1.00 57.19 238 GLU A O 1
ATOM 1910 N N . ASP A 1 239 ? -32.145 -1.334 10.443 1.00 57.31 239 ASP A N 1
ATOM 1911 C CA . ASP A 1 239 ? -33.026 -0.251 10.917 1.00 57.31 239 ASP A CA 1
ATOM 1912 C C . ASP A 1 239 ? -32.346 0.741 11.887 1.00 57.31 239 ASP A C 1
ATOM 1914 O O . ASP A 1 239 ? -32.950 1.725 12.337 1.00 57.31 239 ASP A O 1
ATOM 1918 N N . MET A 1 240 ? -31.073 0.526 12.238 1.00 63.78 240 MET A N 1
ATOM 1919 C CA . MET A 1 240 ? -30.374 1.334 13.241 1.00 63.78 240 MET A CA 1
ATOM 1920 C C . MET A 1 240 ? -29.511 2.439 12.618 1.00 63.78 240 MET A C 1
ATOM 1922 O O . MET A 1 240 ? -28.763 2.245 11.669 1.00 63.78 240 MET A O 1
ATOM 1926 N N . LYS A 1 241 ? -29.513 3.631 13.234 1.00 71.06 241 LYS A N 1
ATOM 1927 C CA . LYS A 1 241 ? -28.567 4.718 12.885 1.00 71.06 241 LYS A CA 1
ATOM 1928 C C . LYS A 1 241 ? -27.120 4.409 13.300 1.00 71.06 241 LYS A C 1
ATOM 1930 O O . LYS A 1 241 ? -26.201 5.095 12.851 1.00 71.06 241 LYS A O 1
ATOM 1935 N N . ALA A 1 242 ? -26.943 3.424 14.185 1.00 79.94 242 ALA A N 1
ATOM 1936 C CA . ALA A 1 242 ? -25.670 3.000 14.748 1.00 79.94 242 ALA A CA 1
ATOM 1937 C C . ALA A 1 242 ? -25.614 1.482 14.935 1.00 79.94 242 ALA A C 1
ATOM 1939 O O . ALA A 1 242 ? -26.492 0.931 15.596 1.00 79.94 242 ALA A O 1
ATOM 1940 N N . GLY A 1 243 ? -24.545 0.843 14.468 1.00 86.31 243 GLY A N 1
ATOM 1941 C CA . GLY A 1 243 ? -24.224 -0.546 14.797 1.00 86.31 243 GLY A CA 1
ATOM 1942 C C . GLY A 1 243 ? -23.271 -0.622 15.990 1.00 86.31 243 GLY A C 1
ATOM 1943 O O . GLY A 1 243 ? -22.288 0.120 16.063 1.00 86.31 243 GLY A O 1
ATOM 1944 N N . ARG A 1 244 ? -23.536 -1.519 16.943 1.00 88.25 244 ARG A N 1
ATOM 1945 C CA . ARG A 1 244 ? -22.624 -1.751 18.076 1.00 88.25 244 ARG A CA 1
ATOM 1946 C C . ARG A 1 244 ? -21.415 -2.553 17.608 1.00 88.25 244 ARG A C 1
ATOM 1948 O O . ARG A 1 244 ? -21.591 -3.621 17.035 1.00 88.25 244 ARG A O 1
ATOM 1955 N N . VAL A 1 245 ? -20.216 -2.054 17.905 1.00 92.69 245 VAL A N 1
ATOM 1956 C CA . VAL A 1 245 ? -18.954 -2.731 17.583 1.00 92.69 245 VAL A CA 1
ATOM 1957 C C . VAL A 1 245 ? -18.357 -3.310 18.859 1.00 92.69 245 VAL A C 1
ATOM 1959 O O . VAL A 1 245 ? -18.131 -2.596 19.842 1.00 92.69 245 VAL A O 1
ATOM 1962 N N . VAL A 1 246 ? -18.142 -4.619 18.850 1.00 91.75 246 VAL A N 1
ATOM 1963 C CA . VAL A 1 246 ? -17.659 -5.389 19.998 1.00 91.75 246 VAL A CA 1
ATOM 1964 C C . VAL A 1 246 ? -16.591 -6.383 19.565 1.00 91.75 246 VAL A C 1
ATOM 1966 O O . VAL A 1 246 ? -16.303 -6.525 18.382 1.00 91.75 246 VAL A O 1
ATOM 1969 N N . VAL A 1 247 ? -16.012 -7.081 20.534 1.00 91.19 247 VAL A N 1
ATOM 1970 C CA . VAL A 1 247 ? -15.120 -8.209 20.306 1.00 91.19 247 VAL A CA 1
ATOM 1971 C C . VAL A 1 247 ? -15.815 -9.505 20.720 1.00 91.19 247 VAL A C 1
ATOM 1973 O O . VAL A 1 247 ? -16.122 -9.713 21.895 1.00 91.19 247 VAL A O 1
ATOM 1976 N N . SER A 1 248 ? -16.065 -10.391 19.757 1.00 89.50 248 SER A N 1
ATOM 1977 C CA . SER A 1 248 ? -16.804 -11.643 19.955 1.00 89.50 248 SER A CA 1
ATOM 1978 C C . SER A 1 248 ? -16.040 -12.859 19.435 1.00 89.50 248 SER A C 1
ATOM 1980 O O . SER A 1 248 ? -15.065 -12.753 18.688 1.00 89.50 248 SER A O 1
ATOM 1982 N N . SER A 1 249 ? -16.483 -14.052 19.834 1.00 86.38 249 SER A N 1
ATOM 1983 C CA . SER A 1 249 ? -16.114 -15.275 19.118 1.00 86.38 249 SER A CA 1
ATOM 1984 C C . SER A 1 249 ? -16.616 -15.214 17.676 1.00 86.38 249 SER A C 1
ATOM 1986 O O . SER A 1 249 ? -17.542 -14.464 17.358 1.00 86.38 249 SER A O 1
ATOM 1988 N N . LEU A 1 250 ? -16.018 -16.027 16.812 1.00 81.62 250 LEU A N 1
ATOM 1989 C CA . LEU A 1 250 ? -16.469 -16.192 15.440 1.00 81.62 250 LEU A CA 1
ATOM 1990 C C . LEU A 1 250 ? -17.787 -16.994 15.442 1.00 81.62 250 LEU A C 1
ATOM 1992 O O . LEU A 1 250 ? -17.770 -18.220 15.491 1.00 81.62 250 LEU A O 1
ATOM 1996 N N . SER A 1 251 ? -18.926 -16.304 15.479 1.00 64.94 251 SER A N 1
ATOM 1997 C CA . SER A 1 251 ? -20.273 -16.882 15.355 1.00 64.94 251 SER A CA 1
ATOM 1998 C C . SER A 1 251 ? -21.046 -16.112 14.283 1.00 64.94 251 SER A C 1
ATOM 2000 O O . SER A 1 251 ? -21.151 -14.894 14.391 1.00 64.94 251 SER A O 1
ATOM 2002 N N . ASP A 1 252 ? -21.523 -16.844 13.273 1.00 56.34 252 ASP A N 1
ATOM 2003 C CA . ASP A 1 252 ? -22.102 -16.418 11.987 1.00 56.34 252 ASP A CA 1
ATOM 2004 C C . ASP A 1 252 ? -21.259 -15.451 11.129 1.00 56.34 252 ASP A C 1
ATOM 2006 O O . ASP A 1 252 ? -20.708 -14.440 11.558 1.00 56.34 252 ASP A O 1
ATOM 2010 N N . GLN A 1 253 ? -21.057 -15.857 9.873 1.00 59.91 253 GLN A N 1
ATOM 2011 C CA . GLN A 1 253 ? -19.778 -15.706 9.169 1.00 59.91 253 GLN A CA 1
ATOM 2012 C C . GLN A 1 253 ? -19.496 -14.314 8.576 1.00 59.91 253 GLN A C 1
ATOM 2014 O O . GLN A 1 253 ? -18.383 -14.094 8.096 1.00 59.91 253 GLN A O 1
ATOM 2019 N N . SER A 1 254 ? -20.425 -13.357 8.674 1.00 64.62 254 SER A N 1
ATOM 2020 C CA . SER A 1 254 ? -20.328 -12.051 8.001 1.00 64.62 254 SER A CA 1
ATOM 2021 C C . SER A 1 254 ? -20.126 -10.843 8.929 1.00 64.62 254 SER A C 1
ATOM 2023 O O . SER A 1 254 ? -19.509 -9.862 8.519 1.00 64.62 254 SER A O 1
ATOM 2025 N N . SER A 1 255 ? -20.554 -10.896 10.197 1.00 85.19 255 SER A N 1
ATOM 2026 C CA . SER A 1 255 ? -20.504 -9.734 11.112 1.00 85.19 255 SER A CA 1
ATOM 2027 C C . SER A 1 255 ? -19.086 -9.307 11.514 1.00 85.19 255 SER A C 1
ATOM 2029 O O . SER A 1 255 ? -18.867 -8.180 11.965 1.00 85.19 255 SER A O 1
ATOM 2031 N N . SER A 1 256 ? -18.112 -10.202 11.340 1.00 89.94 256 SER A N 1
ATOM 2032 C CA . SER A 1 256 ? -16.688 -9.996 11.640 1.00 89.94 256 SER A CA 1
ATOM 2033 C C . SER A 1 256 ? -15.842 -9.658 10.411 1.00 89.94 256 SER A C 1
ATOM 2035 O O . SER A 1 256 ? -14.625 -9.516 10.532 1.00 89.94 256 SER A O 1
ATOM 2037 N N . VAL A 1 257 ? -16.461 -9.544 9.231 1.00 92.75 257 VAL A N 1
ATOM 2038 C CA . VAL A 1 257 ? -15.763 -9.253 7.977 1.00 92.75 257 VAL A CA 1
ATOM 2039 C C . VAL A 1 257 ? -15.760 -7.750 7.721 1.00 92.75 257 VAL A C 1
ATOM 2041 O O . VAL A 1 257 ? -16.806 -7.112 7.575 1.00 92.75 257 VAL A O 1
ATOM 2044 N N . TRP A 1 258 ? -14.560 -7.189 7.637 1.00 94.56 258 TRP A N 1
ATOM 2045 C CA . TRP A 1 258 ? -14.311 -5.772 7.409 1.00 94.56 258 TRP A CA 1
ATOM 2046 C C . TRP A 1 258 ? -13.630 -5.555 6.063 1.00 94.56 258 TRP A C 1
ATOM 2048 O O . TRP A 1 258 ? -13.055 -6.473 5.482 1.00 94.56 258 TRP A O 1
ATOM 2058 N N . TYR A 1 259 ? -13.700 -4.332 5.558 1.00 94.19 259 TYR A N 1
ATOM 2059 C CA . TYR A 1 259 ? -12.919 -3.876 4.418 1.00 94.19 259 TYR A CA 1
ATOM 2060 C C . TYR A 1 259 ? -12.525 -2.413 4.608 1.00 94.19 259 TYR A C 1
ATOM 2062 O O . TYR A 1 259 ? -13.171 -1.667 5.348 1.00 94.19 259 TYR A O 1
ATOM 2070 N N . TYR A 1 260 ? -11.449 -2.014 3.937 1.00 93.31 260 TYR A N 1
ATOM 2071 C CA . TYR A 1 260 ? -10.910 -0.662 3.993 1.00 93.31 260 TYR A CA 1
ATOM 2072 C C . TYR A 1 260 ? -11.198 0.071 2.687 1.00 93.31 260 TYR A C 1
ATOM 2074 O O . TYR A 1 260 ? -10.999 -0.484 1.605 1.00 93.31 260 TYR A O 1
ATOM 2082 N N . GLU A 1 261 ? -11.679 1.304 2.783 1.00 90.38 261 GLU A N 1
ATOM 2083 C CA . GLU A 1 261 ? -12.049 2.126 1.634 1.00 90.38 261 GLU A CA 1
ATOM 2084 C C . GLU A 1 261 ? -11.851 3.603 1.976 1.00 90.38 261 GLU A C 1
ATOM 2086 O O . GLU A 1 261 ? -12.558 4.131 2.828 1.00 90.38 261 GLU A O 1
ATOM 2091 N N . GLU A 1 262 ? -10.884 4.261 1.327 1.00 88.38 262 GLU A N 1
ATOM 2092 C CA . GLU A 1 262 ? -10.632 5.708 1.463 1.00 88.38 262 GLU A CA 1
ATOM 2093 C C . GLU A 1 262 ? -10.586 6.198 2.926 1.00 88.38 262 GLU A C 1
ATOM 2095 O O . GLU A 1 262 ? -11.382 7.042 3.351 1.00 88.38 262 GLU A O 1
ATOM 2100 N N . GLY A 1 263 ? -9.722 5.609 3.755 1.00 92.12 263 GLY A N 1
ATOM 2101 C CA . GLY A 1 263 ? -9.646 5.998 5.166 1.00 92.12 263 GLY A CA 1
ATOM 2102 C C . GLY A 1 263 ? -10.681 5.326 6.067 1.00 92.12 263 GLY A C 1
ATOM 2103 O O . GLY A 1 263 ? -10.560 5.390 7.287 1.00 92.12 263 GLY A O 1
ATOM 2104 N N . LEU A 1 264 ? -11.712 4.685 5.517 1.00 93.75 264 LEU A N 1
ATOM 2105 C CA . LEU A 1 264 ? -12.813 4.124 6.293 1.00 93.75 264 LEU A CA 1
ATOM 2106 C C . LEU A 1 264 ? -12.623 2.625 6.519 1.00 93.75 264 LEU A C 1
ATOM 2108 O O . LEU A 1 264 ? -12.436 1.863 5.574 1.00 93.75 264 LEU A O 1
ATOM 2112 N N . ILE A 1 265 ? -12.775 2.193 7.770 1.00 95.38 265 ILE A N 1
ATOM 2113 C CA . ILE A 1 265 ? -12.965 0.783 8.121 1.00 95.38 265 ILE A CA 1
ATOM 2114 C C . ILE A 1 265 ? -14.471 0.512 8.109 1.00 95.38 265 ILE A C 1
ATOM 2116 O O . ILE A 1 265 ? -15.222 1.087 8.901 1.00 95.38 265 ILE A O 1
ATOM 2120 N N . LYS A 1 266 ? -14.924 -0.329 7.182 1.00 93.44 266 LYS A N 1
ATOM 2121 C CA . LYS A 1 266 ? -16.340 -0.621 6.922 1.00 93.44 266 LYS A CA 1
ATOM 2122 C C . LYS A 1 266 ? -16.601 -2.105 7.121 1.00 93.44 266 LYS A C 1
ATOM 2124 O O . LYS A 1 266 ? -15.691 -2.918 6.995 1.00 93.44 266 LYS A O 1
ATOM 2129 N N . ASN A 1 267 ? -17.836 -2.464 7.446 1.00 92.19 267 ASN A N 1
ATOM 2130 C CA . ASN A 1 267 ? -18.214 -3.854 7.681 1.00 92.19 267 ASN A CA 1
ATOM 2131 C C . ASN A 1 267 ? -19.075 -4.393 6.533 1.00 92.19 267 ASN A C 1
ATOM 2133 O O . ASN A 1 267 ? -19.870 -3.651 5.951 1.00 92.19 267 ASN A O 1
ATOM 2137 N N . GLN A 1 268 ? -18.927 -5.679 6.214 1.00 88.50 268 GLN A N 1
ATOM 2138 C CA . GLN A 1 268 ? -19.659 -6.332 5.130 1.00 88.50 268 GLN A CA 1
ATOM 2139 C C . GLN A 1 268 ? -21.180 -6.325 5.346 1.00 88.50 268 GLN A C 1
ATOM 2141 O O . GLN A 1 268 ? -21.909 -6.155 4.372 1.00 88.50 268 GLN A O 1
ATOM 2146 N N . VAL A 1 269 ? -21.663 -6.451 6.590 1.00 86.38 269 VAL A N 1
ATOM 2147 C CA . VAL A 1 269 ? -23.111 -6.473 6.880 1.00 86.38 269 VAL A CA 1
ATOM 2148 C C . VAL A 1 269 ? -23.762 -5.090 6.825 1.00 86.38 269 VAL A C 1
ATOM 2150 O O . VAL A 1 269 ? -24.978 -4.982 6.739 1.00 86.38 269 VAL A O 1
ATOM 2153 N N . ALA A 1 270 ? -22.965 -4.018 6.863 1.00 85.81 270 ALA A N 1
ATOM 2154 C CA . ALA A 1 270 ? -23.449 -2.640 6.868 1.00 85.81 270 ALA A CA 1
ATOM 2155 C C . ALA A 1 270 ? -22.557 -1.746 5.985 1.00 85.81 270 ALA A C 1
ATOM 2157 O O . ALA A 1 270 ? -21.859 -0.861 6.488 1.00 85.81 270 ALA A O 1
ATOM 2158 N N . PRO A 1 271 ? -22.570 -1.942 4.652 1.00 85.44 271 PRO A N 1
ATOM 2159 C CA . PRO A 1 271 ? -21.630 -1.294 3.734 1.00 85.44 271 PRO A CA 1
ATOM 2160 C C . PRO A 1 271 ? -21.828 0.223 3.603 1.00 85.44 271 PRO A C 1
ATOM 2162 O O . PRO A 1 271 ? -20.937 0.914 3.115 1.00 85.44 271 PRO A O 1
ATOM 2165 N N . ASN A 1 272 ? -22.965 0.755 4.053 1.00 85.31 272 ASN A N 1
ATOM 2166 C CA . ASN A 1 272 ? -23.243 2.194 4.093 1.00 85.31 272 ASN A CA 1
ATOM 2167 C C . ASN A 1 272 ? -22.785 2.855 5.406 1.00 85.31 272 ASN A C 1
ATOM 2169 O O . ASN A 1 272 ? -22.992 4.052 5.603 1.00 85.31 272 ASN A O 1
ATOM 2173 N N . MET A 1 273 ? -22.191 2.085 6.321 1.00 89.25 273 MET A N 1
ATOM 2174 C CA . MET A 1 273 ? -21.669 2.565 7.594 1.00 89.25 273 MET A CA 1
ATOM 2175 C C . MET A 1 273 ? -20.150 2.399 7.655 1.00 89.25 273 MET A C 1
ATOM 2177 O O . MET A 1 273 ? -19.570 1.529 7.005 1.00 89.25 273 MET A O 1
ATOM 2181 N N . SER A 1 274 ? -19.505 3.225 8.473 1.00 93.12 274 SER A N 1
ATOM 2182 C CA . SER A 1 274 ? -18.081 3.107 8.794 1.00 93.12 274 SER A CA 1
ATOM 2183 C C . SER A 1 274 ? -17.853 3.172 10.297 1.00 93.12 274 SER A C 1
ATOM 2185 O O . SER A 1 274 ? -18.705 3.666 11.043 1.00 93.12 274 SER A O 1
ATOM 2187 N N . LEU A 1 275 ? -16.709 2.650 10.737 1.00 94.81 275 LEU A N 1
ATOM 2188 C CA . LEU A 1 275 ? -16.256 2.749 12.114 1.00 94.81 275 LEU A CA 1
ATOM 2189 C C . LEU A 1 275 ? -16.031 4.226 12.452 1.00 94.81 275 LEU A C 1
ATOM 2191 O O . LEU A 1 275 ? -15.292 4.925 11.763 1.00 94.81 275 LEU A O 1
ATOM 2195 N N . GLN A 1 276 ? -16.691 4.713 13.493 1.00 92.94 276 GLN A N 1
ATOM 2196 C CA . GLN A 1 276 ? -16.627 6.099 13.944 1.00 92.94 276 GLN A CA 1
ATOM 2197 C C . GLN A 1 276 ? -16.717 6.153 15.466 1.00 92.94 276 GLN A C 1
ATOM 2199 O O . GLN A 1 276 ? -17.371 5.331 16.106 1.00 92.94 276 GLN A O 1
ATOM 2204 N N . VAL A 1 277 ? -16.109 7.168 16.058 1.00 91.38 277 VAL A N 1
ATOM 2205 C CA . VAL A 1 277 ? -16.237 7.496 17.474 1.00 91.38 277 VAL A CA 1
ATOM 2206 C C . VAL A 1 277 ? -17.382 8.481 17.656 1.00 91.38 277 VAL A C 1
ATOM 2208 O O . VAL A 1 277 ? -17.460 9.512 16.976 1.00 91.38 277 VAL A O 1
ATOM 2211 N N . ILE A 1 278 ? -18.275 8.175 18.598 1.00 83.94 278 ILE A N 1
ATOM 2212 C CA . ILE A 1 278 ? -19.385 9.057 18.966 1.00 83.94 278 ILE A CA 1
ATOM 2213 C C . ILE A 1 278 ? -19.110 9.731 20.302 1.00 83.94 278 ILE A C 1
ATOM 2215 O O . ILE A 1 278 ? -18.759 9.083 21.287 1.00 83.94 278 ILE A O 1
ATOM 2219 N N . GLY A 1 279 ? -19.395 11.031 20.343 1.00 78.56 279 GLY A N 1
ATOM 2220 C CA . GLY A 1 279 ? -19.249 11.857 21.534 1.00 78.56 279 GLY A CA 1
ATOM 2221 C C . GLY A 1 279 ? -17.941 12.648 21.520 1.00 78.56 279 GLY A C 1
ATOM 2222 O O . GLY A 1 279 ? -17.301 12.752 20.473 1.00 78.56 279 GLY A O 1
ATOM 2223 N N . PRO A 1 280 ? -17.570 13.264 22.654 1.00 77.69 280 PRO A N 1
ATOM 2224 C CA . PRO A 1 280 ? -16.291 13.951 22.775 1.00 77.69 280 PRO A CA 1
ATOM 2225 C C . PRO A 1 280 ? -15.132 12.958 22.623 1.00 77.69 280 PRO A C 1
ATOM 2227 O O . PRO A 1 280 ? -15.264 11.792 23.000 1.00 77.69 280 PRO A O 1
ATOM 2230 N N . ALA A 1 281 ? -13.998 13.443 22.112 1.00 78.00 281 ALA A N 1
ATOM 2231 C CA . ALA A 1 281 ? -12.743 12.703 21.948 1.00 78.00 281 ALA A CA 1
ATOM 2232 C C . ALA A 1 281 ? -12.084 12.397 23.305 1.00 78.00 281 ALA A C 1
ATOM 2234 O O . ALA A 1 281 ? -11.000 12.873 23.627 1.00 78.00 281 ALA A O 1
ATOM 2235 N N . ALA A 1 282 ? -12.795 11.663 24.151 1.00 86.81 282 ALA A N 1
ATOM 2236 C CA . ALA A 1 282 ? -12.365 11.309 25.484 1.00 86.81 282 ALA A CA 1
ATOM 2237 C C . ALA A 1 282 ? -11.870 9.865 25.510 1.00 86.81 282 ALA A C 1
ATOM 2239 O O . ALA A 1 282 ? -12.376 8.982 24.817 1.00 86.81 282 ALA A O 1
ATOM 2240 N N . LYS A 1 283 ? -10.908 9.622 26.391 1.00 88.50 283 LYS A N 1
ATOM 2241 C CA . LYS A 1 283 ? -10.433 8.295 26.760 1.00 88.50 283 LYS A CA 1
ATOM 2242 C C . LYS A 1 283 ? -11.611 7.381 27.132 1.00 88.50 283 LYS A C 1
ATOM 2244 O O . LYS A 1 283 ? -12.333 7.655 28.089 1.00 88.50 283 LYS A O 1
ATOM 2249 N N . GLY A 1 284 ? -11.813 6.306 26.371 1.00 88.31 284 GLY A N 1
ATOM 2250 C CA . GLY A 1 284 ? -12.917 5.361 26.559 1.00 88.31 284 GLY A CA 1
ATOM 2251 C C . GLY A 1 284 ? -14.195 5.695 25.785 1.00 88.31 284 GLY A C 1
ATOM 2252 O O . GLY A 1 284 ? -15.207 5.018 25.983 1.00 88.31 284 GLY A O 1
ATOM 2253 N N . ALA A 1 285 ? -14.176 6.712 24.916 1.00 90.88 285 ALA A N 1
ATOM 2254 C CA . ALA A 1 285 ? -15.279 6.987 24.001 1.00 90.88 285 ALA A CA 1
ATOM 2255 C C . ALA A 1 285 ? -15.521 5.782 23.081 1.00 90.88 285 ALA A C 1
ATOM 2257 O O . ALA A 1 285 ? -14.579 5.140 22.619 1.00 90.88 285 ALA A O 1
ATOM 2258 N N . LYS A 1 286 ? -16.795 5.459 22.837 1.00 90.44 286 LYS A N 1
ATOM 2259 C CA . LYS A 1 286 ? -17.183 4.265 22.076 1.00 90.44 286 LYS A CA 1
ATOM 2260 C C . LYS A 1 286 ? -16.918 4.455 20.587 1.00 90.44 286 LYS A C 1
ATOM 2262 O O . LYS A 1 286 ? -17.346 5.457 20.011 1.00 90.44 286 LYS A O 1
ATOM 2267 N N . ALA A 1 287 ? -16.295 3.448 19.984 1.00 92.81 287 ALA A N 1
ATOM 2268 C CA . ALA A 1 287 ? -16.249 3.274 18.543 1.00 92.81 287 ALA A CA 1
ATOM 2269 C C . ALA A 1 287 ? -17.442 2.405 18.117 1.00 92.81 287 ALA A C 1
ATOM 2271 O O . ALA A 1 287 ? -17.729 1.373 18.723 1.00 92.81 287 ALA A O 1
ATOM 2272 N N . VAL A 1 288 ? -18.182 2.851 17.111 1.00 91.88 288 VAL A N 1
ATOM 2273 C CA . VAL A 1 288 ? -19.402 2.208 16.612 1.00 91.88 288 VAL A CA 1
ATOM 2274 C C . VAL A 1 288 ? -19.437 2.274 15.090 1.00 91.88 288 VAL A C 1
ATOM 2276 O O . VAL A 1 288 ? -18.714 3.063 14.489 1.00 91.88 288 VAL A O 1
ATOM 2279 N N . LEU A 1 289 ? -20.309 1.498 14.454 1.00 91.44 289 LEU A N 1
ATOM 2280 C CA . LEU A 1 289 ? -20.667 1.741 13.061 1.00 91.44 289 LEU A CA 1
ATOM 2281 C C . LEU A 1 289 ? -21.710 2.846 12.985 1.00 91.44 289 LEU A C 1
ATOM 2283 O O . LEU A 1 289 ? -22.644 2.863 13.784 1.00 91.44 289 LEU A O 1
ATOM 2287 N N . TRP A 1 290 ? -21.575 3.758 12.027 1.00 89.06 290 TRP A N 1
ATOM 2288 C CA . TRP A 1 290 ? -22.515 4.866 11.871 1.00 89.06 290 TRP A CA 1
ATOM 2289 C C . TRP A 1 290 ? -22.784 5.211 10.402 1.00 89.06 290 TRP A C 1
ATOM 2291 O O . TRP A 1 290 ? -21.868 5.222 9.582 1.00 89.06 290 TRP A O 1
ATOM 2301 N N . SER A 1 291 ? -24.043 5.536 10.080 1.00 79.88 291 SER A N 1
ATOM 2302 C CA . SER A 1 291 ? -24.562 5.691 8.707 1.00 79.88 291 SER A CA 1
ATOM 2303 C C . SER A 1 291 ? -24.516 7.111 8.126 1.00 79.88 291 SER A C 1
ATOM 2305 O O . SER A 1 291 ? -25.337 7.473 7.284 1.00 79.88 291 SER A O 1
ATOM 2307 N N . LYS A 1 292 ? -23.600 7.973 8.581 1.00 67.06 292 LYS A N 1
ATOM 2308 C CA . LYS A 1 292 ? -23.517 9.354 8.073 1.00 67.06 292 LYS A CA 1
ATOM 2309 C C . LYS A 1 292 ? -22.104 9.772 7.710 1.00 67.06 292 LYS A C 1
ATOM 2311 O O . LYS A 1 292 ? -21.173 9.568 8.489 1.00 67.06 292 LYS A O 1
ATOM 2316 N N . ASN A 1 293 ? -22.029 10.512 6.606 1.00 66.62 293 ASN A N 1
ATOM 2317 C CA . ASN A 1 293 ? -20.912 11.358 6.195 1.00 66.62 293 ASN A CA 1
ATOM 2318 C C . ASN A 1 293 ? -20.797 12.547 7.162 1.00 66.62 293 ASN A C 1
ATOM 2320 O O . ASN A 1 293 ? -21.197 13.668 6.844 1.00 66.62 293 ASN A O 1
ATOM 2324 N N . ARG A 1 294 ? -20.345 12.300 8.399 1.00 67.00 294 ARG A N 1
ATOM 2325 C CA . ARG A 1 294 ? -19.963 13.392 9.298 1.00 67.00 294 ARG A CA 1
ATOM 2326 C C . ARG A 1 294 ? -18.817 14.161 8.647 1.00 67.00 294 ARG A C 1
ATOM 2328 O O . ARG A 1 294 ? -17.905 13.557 8.090 1.00 67.00 294 ARG A O 1
ATOM 2335 N N . MET A 1 295 ? -18.891 15.483 8.738 1.00 71.44 295 MET A N 1
ATOM 2336 C CA . MET A 1 295 ? -17.772 16.366 8.445 1.00 71.44 295 MET A CA 1
ATOM 2337 C C . MET A 1 295 ? -17.268 16.942 9.775 1.00 71.44 295 MET A C 1
ATOM 2339 O O . MET A 1 295 ? -18.091 17.447 10.545 1.00 71.44 295 MET A O 1
ATOM 2343 N N . PRO A 1 296 ? -15.960 16.861 10.067 1.00 79.19 296 PRO A N 1
ATOM 2344 C CA . PRO A 1 296 ? -14.927 16.196 9.265 1.00 79.19 296 PRO A CA 1
ATOM 2345 C C . PRO A 1 296 ? -15.076 14.660 9.263 1.00 79.19 296 PRO A C 1
ATOM 2347 O O . PRO A 1 296 ? -15.655 14.082 10.189 1.00 79.19 296 PRO A O 1
ATOM 2350 N N . ARG A 1 297 ? -14.584 14.014 8.195 1.00 87.00 297 ARG A N 1
ATOM 2351 C CA . ARG A 1 297 ? -14.545 12.547 8.077 1.00 87.00 297 ARG A CA 1
ATOM 2352 C C . ARG A 1 297 ? -13.626 11.992 9.164 1.00 87.00 297 ARG A C 1
ATOM 2354 O O . ARG A 1 297 ? -12.509 12.469 9.324 1.00 87.00 297 ARG A O 1
ATOM 2361 N N . GLN A 1 298 ? -14.086 10.974 9.883 1.00 91.38 298 GLN A N 1
ATOM 2362 C CA . GLN A 1 298 ? -13.223 10.191 10.764 1.00 91.38 298 GLN A CA 1
ATOM 2363 C C . GLN A 1 298 ? -12.595 9.070 9.950 1.00 91.38 298 GLN A C 1
ATOM 2365 O O . GLN A 1 298 ? -13.297 8.140 9.547 1.00 91.38 298 GLN A O 1
ATOM 2370 N N . THR A 1 299 ? -11.299 9.189 9.688 1.00 93.62 299 THR A N 1
ATOM 2371 C CA . THR A 1 299 ? -10.529 8.174 8.977 1.00 93.62 299 THR A CA 1
ATOM 2372 C C . THR A 1 299 ? -9.581 7.460 9.927 1.00 93.62 299 THR A C 1
ATOM 2374 O O . THR A 1 299 ? -9.293 7.921 11.036 1.00 93.62 299 THR A O 1
ATOM 2377 N N . TRP A 1 300 ? -9.165 6.275 9.508 1.00 96.00 300 TRP A N 1
ATOM 2378 C CA . TRP A 1 300 ? -8.379 5.345 10.289 1.00 96.00 300 TRP A CA 1
ATOM 2379 C C . TRP A 1 300 ? -7.165 4.913 9.488 1.00 96.00 300 TRP A C 1
ATOM 2381 O O . TRP A 1 300 ? -7.223 4.803 8.257 1.00 96.00 300 TRP A O 1
ATOM 2391 N N . SER A 1 301 ? -6.088 4.603 10.198 1.00 95.69 301 SER A N 1
ATOM 2392 C CA . SER A 1 301 ? -4.986 3.844 9.629 1.00 95.69 301 SER A CA 1
ATOM 2393 C C . SER A 1 301 ? -4.646 2.628 10.476 1.00 95.69 301 SER A C 1
ATOM 2395 O O . SER A 1 301 ? -4.965 2.589 11.662 1.00 95.69 301 SER A O 1
ATOM 2397 N N . ILE A 1 302 ? -4.015 1.625 9.873 1.00 95.44 302 ILE A N 1
ATOM 2398 C CA . ILE A 1 302 ? -3.452 0.486 10.599 1.00 95.44 302 ILE A CA 1
ATOM 2399 C C . ILE A 1 302 ? -1.950 0.464 10.348 1.00 95.44 302 ILE A C 1
ATOM 2401 O O . ILE A 1 302 ? -1.520 0.439 9.194 1.00 95.44 302 ILE A O 1
ATOM 2405 N N . ASP A 1 303 ? -1.162 0.513 11.420 1.00 92.06 303 ASP A N 1
ATOM 2406 C CA . ASP A 1 303 ? 0.297 0.449 11.326 1.00 92.06 303 ASP A CA 1
ATOM 2407 C C . ASP A 1 303 ? 0.816 -0.998 11.237 1.00 92.06 303 ASP A C 1
ATOM 2409 O O . ASP A 1 303 ? 0.082 -1.968 11.441 1.00 92.06 303 ASP A O 1
ATOM 2413 N N . SER A 1 304 ? 2.112 -1.155 10.958 1.00 89.25 304 SER A N 1
ATOM 2414 C CA . SER A 1 304 ? 2.773 -2.464 10.848 1.00 89.25 304 SER A CA 1
ATOM 2415 C C . SER A 1 304 ? 2.802 -3.263 12.158 1.00 89.25 304 SER A C 1
ATOM 2417 O O . SER A 1 304 ? 3.007 -4.476 12.134 1.00 89.25 304 SER A O 1
ATOM 2419 N N . SER A 1 305 ? 2.575 -2.613 13.305 1.00 90.31 305 SER A N 1
ATOM 2420 C CA . SER A 1 305 ? 2.454 -3.278 14.607 1.00 90.31 305 SER A CA 1
ATOM 2421 C C . SER A 1 305 ? 1.041 -3.809 14.874 1.00 90.31 305 SER A C 1
ATOM 2423 O O . SER A 1 305 ? 0.846 -4.583 15.815 1.00 90.31 305 SER A O 1
ATOM 2425 N N . GLY A 1 306 ? 0.073 -3.441 14.029 1.00 92.69 306 GLY A N 1
ATOM 2426 C CA . GLY A 1 306 ? -1.328 -3.819 14.153 1.00 92.69 306 GLY A CA 1
ATOM 2427 C C . GLY A 1 306 ? -2.141 -2.876 15.038 1.00 92.69 306 GLY A C 1
ATOM 2428 O O . GLY A 1 306 ? -3.189 -3.274 15.544 1.00 92.69 306 GLY A O 1
ATOM 2429 N N . ARG A 1 307 ? -1.682 -1.641 15.274 1.00 95.31 307 ARG A N 1
ATOM 2430 C CA . ARG A 1 307 ? -2.481 -0.623 15.974 1.00 95.31 307 ARG A CA 1
ATOM 2431 C C . ARG A 1 307 ? -3.353 0.121 14.976 1.00 95.31 307 ARG A C 1
ATOM 2433 O O . ARG A 1 307 ? -2.892 0.506 13.904 1.00 95.31 307 ARG A O 1
ATOM 2440 N N . ILE A 1 308 ? -4.611 0.336 15.350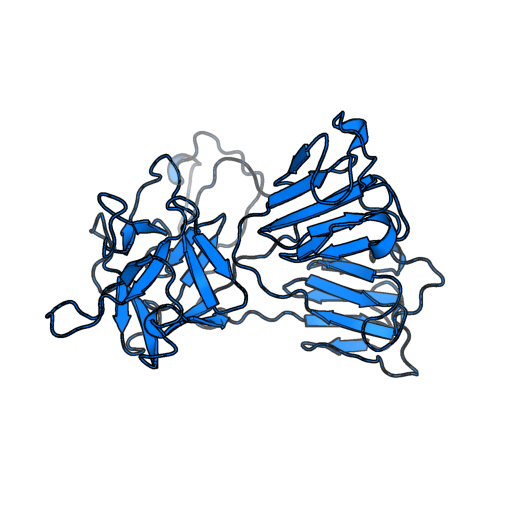 1.00 97.38 308 ILE A N 1
ATOM 2441 C CA . ILE A 1 308 ? -5.602 1.028 14.523 1.00 97.38 308 ILE A CA 1
ATOM 2442 C C . ILE A 1 308 ? -5.725 2.466 15.029 1.00 97.38 308 ILE A C 1
ATOM 2444 O O . ILE A 1 308 ? -6.303 2.702 16.089 1.00 97.38 308 ILE A O 1
ATOM 2448 N N . HIS A 1 309 ? -5.167 3.418 14.292 1.00 96.19 309 HIS A N 1
ATOM 2449 C CA . HIS A 1 309 ? -5.071 4.828 14.665 1.00 96.19 309 HIS A CA 1
ATOM 2450 C C . HIS A 1 309 ? -6.254 5.628 14.146 1.00 96.19 309 HIS A C 1
ATOM 2452 O O . HIS A 1 309 ? -6.641 5.482 12.987 1.00 96.19 309 HIS A O 1
ATOM 2458 N N . SER A 1 310 ? -6.791 6.513 14.982 1.00 94.88 310 SER A N 1
ATOM 2459 C CA . SER A 1 310 ? -7.698 7.564 14.527 1.00 94.88 310 SER A CA 1
ATOM 2460 C C . SER A 1 310 ? -6.887 8.692 13.895 1.00 94.88 310 SER A C 1
ATOM 2462 O O . SER A 1 310 ? -6.007 9.253 14.536 1.00 94.88 310 SER A O 1
ATOM 2464 N N . GLN A 1 311 ? -7.217 9.077 12.664 1.00 92.38 311 GLN A N 1
ATOM 2465 C CA . GLN A 1 311 ? -6.587 10.226 12.001 1.00 92.38 311 GLN A CA 1
ATOM 2466 C C . GLN A 1 311 ? -7.209 11.566 12.428 1.00 92.38 311 GLN A C 1
ATOM 2468 O O . GLN A 1 311 ? -6.622 12.622 12.223 1.00 92.38 311 GLN A O 1
ATOM 2473 N N . MET A 1 312 ? -8.400 11.543 13.039 1.00 91.12 312 MET A N 1
ATOM 2474 C CA . MET A 1 312 ? -9.074 12.750 13.539 1.00 91.12 312 MET A CA 1
ATOM 2475 C C . MET A 1 312 ? -8.708 13.080 14.992 1.00 91.12 312 MET A C 1
ATOM 2477 O O . MET A 1 312 ? -8.756 14.241 15.394 1.00 91.12 312 MET A O 1
ATOM 2481 N N . PHE A 1 313 ? -8.412 12.062 15.800 1.00 91.56 313 PHE A N 1
ATOM 2482 C CA . PHE A 1 313 ? -8.122 12.221 17.224 1.00 91.56 313 PHE A CA 1
ATOM 2483 C C . PHE A 1 313 ? -6.678 11.815 17.465 1.00 91.56 313 PHE A C 1
ATOM 2485 O O . PHE A 1 313 ? -6.377 10.627 17.540 1.00 91.56 313 PHE A O 1
ATOM 2492 N N . GLU A 1 314 ? -5.812 12.818 17.551 1.00 88.00 314 GLU A N 1
ATOM 2493 C CA . GLU A 1 314 ? -4.372 12.654 17.734 1.00 88.00 314 GLU A CA 1
ATOM 2494 C C . GLU A 1 314 ? -4.063 11.774 18.958 1.00 88.00 314 GLU A C 1
ATOM 2496 O O . GLU A 1 314 ? -4.756 11.846 19.976 1.00 88.00 314 GLU A O 1
ATOM 2501 N N . ASP A 1 315 ? -3.065 10.898 18.830 1.00 89.88 315 ASP A N 1
ATOM 2502 C CA . ASP A 1 315 ? -2.633 9.914 19.837 1.00 89.88 315 ASP A CA 1
ATOM 2503 C C . ASP A 1 315 ? -3.690 8.889 20.300 1.00 89.88 315 ASP A C 1
ATOM 2505 O O . ASP A 1 315 ? -3.442 8.116 21.235 1.00 89.88 315 ASP A O 1
ATOM 2509 N N . MET A 1 316 ? -4.864 8.842 19.659 1.00 94.12 316 MET A N 1
ATOM 2510 C CA . MET A 1 316 ? -5.939 7.916 20.009 1.00 94.12 316 MET A CA 1
ATOM 2511 C C . MET A 1 316 ? -5.985 6.723 19.057 1.00 94.12 316 MET A C 1
ATOM 2513 O O . MET A 1 316 ? -6.116 6.863 17.839 1.00 94.12 316 MET A O 1
ATOM 2517 N N . ILE A 1 317 ? -5.979 5.527 19.638 1.00 95.81 317 ILE A N 1
ATOM 2518 C CA . ILE A 1 317 ? -6.048 4.259 18.915 1.00 95.81 317 ILE A CA 1
ATOM 2519 C C . ILE A 1 317 ? -7.231 3.413 19.385 1.00 95.81 317 ILE A C 1
ATOM 2521 O O . ILE A 1 317 ? -7.770 3.618 20.478 1.00 95.81 317 ILE A O 1
ATOM 2525 N N . LEU A 1 318 ? -7.653 2.470 18.544 1.00 96.38 318 LEU A N 1
ATOM 2526 C CA . LEU A 1 318 ? -8.717 1.527 18.861 1.00 96.38 318 LEU A CA 1
ATOM 2527 C C . LEU A 1 318 ? -8.267 0.567 19.966 1.00 96.38 318 LEU A C 1
ATOM 2529 O O . LEU A 1 318 ? -7.223 -0.080 19.876 1.00 96.38 318 LEU A O 1
ATOM 2533 N N . ASP A 1 319 ? -9.104 0.445 20.983 1.00 94.19 319 ASP A N 1
ATOM 2534 C CA . ASP A 1 319 ? -8.907 -0.414 22.139 1.00 94.19 319 ASP A CA 1
ATOM 2535 C C . ASP A 1 319 ? -10.230 -1.100 22.508 1.00 94.19 319 ASP A C 1
ATOM 2537 O O . ASP A 1 319 ? -11.294 -0.846 21.935 1.00 94.19 319 ASP A O 1
ATOM 2541 N N . ILE A 1 320 ? -10.166 -1.971 23.504 1.00 90.62 320 ILE A N 1
ATOM 2542 C CA . ILE A 1 320 ? -11.292 -2.690 24.07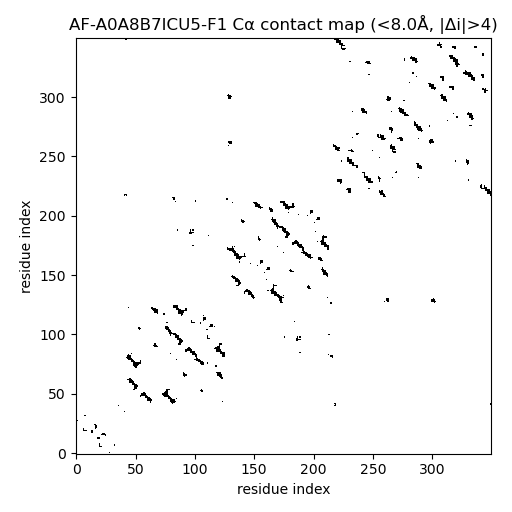2 1.00 90.62 320 ILE A CA 1
ATOM 2543 C C . ILE A 1 320 ? -11.501 -2.179 25.493 1.00 90.62 320 ILE A C 1
ATOM 2545 O O . ILE A 1 320 ? -10.556 -2.045 26.274 1.00 90.62 320 ILE A O 1
ATOM 2549 N N . LYS A 1 321 ? -12.757 -1.889 25.847 1.00 84.06 321 LYS A N 1
ATOM 2550 C CA . LYS A 1 321 ? -13.104 -1.240 27.119 1.00 84.06 321 LYS A CA 1
ATOM 2551 C C . LYS A 1 321 ? -12.539 -1.965 28.351 1.00 84.06 321 LYS A C 1
ATOM 2553 O O . LYS A 1 321 ? -12.113 -1.299 29.295 1.00 84.06 321 LYS A O 1
ATOM 2558 N N . GLY A 1 322 ? -12.475 -3.300 28.322 1.00 72.19 322 GLY A N 1
ATOM 2559 C CA . GLY A 1 322 ? -11.842 -4.123 29.356 1.00 72.19 322 GLY A CA 1
ATOM 2560 C C . GLY A 1 322 ? -12.495 -4.009 30.745 1.00 72.19 322 GLY A C 1
ATOM 2561 O O . GLY A 1 322 ? -13.513 -3.347 30.937 1.00 72.19 322 GLY A O 1
ATOM 2562 N N . GLY A 1 323 ? -11.908 -4.677 31.746 1.00 63.72 323 GLY A N 1
ATOM 2563 C CA . GLY A 1 323 ? -12.319 -4.573 33.155 1.00 63.72 323 GLY A CA 1
ATOM 2564 C C . GLY A 1 323 ? -13.505 -5.457 33.583 1.00 63.72 323 GLY A C 1
ATOM 2565 O O . GLY A 1 323 ? -13.847 -6.448 32.938 1.00 63.72 323 GLY A O 1
ATOM 2566 N N . ARG A 1 324 ? -14.107 -5.124 34.739 1.00 56.12 324 ARG A N 1
ATOM 2567 C CA . ARG A 1 324 ? -15.232 -5.863 35.363 1.00 56.12 324 ARG A CA 1
ATOM 2568 C C . ARG A 1 324 ? -16.618 -5.296 35.010 1.00 56.12 324 ARG A C 1
ATOM 2570 O O . ARG A 1 324 ? -17.601 -5.688 35.634 1.00 56.12 324 ARG A O 1
ATOM 2577 N N . SER A 1 325 ? -16.714 -4.350 34.072 1.00 58.31 325 SER A N 1
ATOM 2578 C CA . SER A 1 325 ? -18.008 -3.796 33.654 1.00 58.31 325 SER A CA 1
ATOM 2579 C C . SER A 1 325 ? -18.765 -4.769 32.744 1.00 58.31 325 SER A C 1
ATOM 2581 O O . SER A 1 325 ? -18.171 -5.619 32.081 1.00 58.31 325 SER A O 1
ATOM 2583 N N . TYR A 1 326 ? -20.093 -4.639 32.699 1.00 64.12 326 TYR A N 1
ATOM 2584 C CA . TYR A 1 326 ? -20.958 -5.494 31.876 1.00 64.12 326 TYR A CA 1
ATOM 2585 C C . TYR A 1 326 ? -20.736 -5.310 30.362 1.00 64.12 326 TYR A C 1
ATOM 2587 O O . TYR A 1 326 ? -21.121 -6.168 29.580 1.00 64.12 326 TYR A O 1
ATOM 2595 N N . ASP A 1 327 ? -20.117 -4.202 29.942 1.00 69.31 327 ASP A N 1
ATOM 2596 C CA . ASP A 1 327 ? -19.888 -3.828 28.543 1.00 69.31 327 ASP A CA 1
ATOM 2597 C C . ASP A 1 327 ? -18.408 -3.899 28.124 1.00 69.31 327 ASP A C 1
ATOM 2599 O O . ASP A 1 327 ? -17.992 -3.223 27.182 1.00 69.31 327 ASP A O 1
ATOM 2603 N N . ARG A 1 328 ? -17.620 -4.732 28.814 1.00 77.00 328 ARG A N 1
ATOM 2604 C CA . ARG A 1 328 ? -16.162 -4.874 28.644 1.00 77.00 328 ARG A CA 1
ATOM 2605 C C . ARG A 1 328 ? -15.686 -5.249 27.237 1.00 77.00 328 ARG A C 1
ATOM 2607 O O . ARG A 1 328 ? -14.520 -5.029 26.940 1.00 77.00 328 ARG A O 1
ATOM 2614 N N . ASP A 1 329 ? -16.568 -5.777 26.392 1.00 85.06 329 ASP A N 1
ATOM 2615 C CA . ASP A 1 329 ? -16.232 -6.246 25.042 1.00 85.06 329 ASP A CA 1
ATOM 2616 C C . ASP A 1 329 ? -16.403 -5.158 23.961 1.00 85.06 329 ASP A C 1
ATOM 2618 O O . ASP A 1 329 ? -16.194 -5.430 22.786 1.00 85.06 329 ASP A O 1
ATOM 2622 N N . HIS A 1 330 ? -16.799 -3.928 24.316 1.00 89.75 330 HIS A N 1
ATOM 2623 C CA . HIS A 1 330 ? -17.008 -2.856 23.332 1.00 89.75 330 HIS A CA 1
ATOM 2624 C C . HIS A 1 330 ? -15.698 -2.260 22.821 1.00 89.75 330 HIS A C 1
ATOM 2626 O O . HIS A 1 330 ? -14.773 -2.011 23.602 1.00 89.75 330 HIS A O 1
ATOM 2632 N N . ALA A 1 331 ? -15.693 -1.932 21.529 1.00 92.81 331 ALA A N 1
ATOM 2633 C CA . ALA A 1 331 ? -14.650 -1.130 20.918 1.00 92.81 331 ALA A CA 1
ATOM 2634 C C . ALA A 1 331 ? -14.733 0.325 21.400 1.00 92.81 331 ALA A C 1
ATOM 2636 O O . ALA A 1 331 ? -15.804 0.942 21.468 1.00 92.81 331 ALA A O 1
ATOM 2637 N N . ILE A 1 332 ? -13.583 0.878 21.751 1.00 92.94 332 ILE A N 1
ATOM 2638 C CA . ILE A 1 332 ? -13.420 2.241 22.250 1.00 92.94 332 ILE A CA 1
ATOM 2639 C C . ILE A 1 332 ? -12.167 2.862 21.638 1.00 92.94 332 ILE A C 1
ATOM 2641 O O . ILE A 1 332 ? -11.346 2.157 21.060 1.00 92.94 332 ILE A O 1
ATOM 2645 N N . ILE A 1 333 ? -11.991 4.168 21.804 1.00 93.88 333 ILE A N 1
ATOM 2646 C CA . ILE A 1 333 ? -10.689 4.806 21.603 1.00 93.88 333 ILE A CA 1
ATOM 2647 C C . ILE A 1 333 ? -9.994 5.086 22.930 1.00 93.88 333 ILE A C 1
ATOM 2649 O O . ILE A 1 333 ? -10.626 5.396 23.947 1.00 93.88 333 ILE A O 1
ATOM 2653 N N . TRP A 1 334 ? -8.672 4.997 22.914 1.00 93.38 334 TRP A N 1
ATOM 2654 C CA . TRP A 1 334 ? -7.821 5.230 24.071 1.00 93.38 334 TRP A CA 1
ATOM 2655 C C . TRP A 1 334 ? -6.469 5.772 23.620 1.00 93.38 334 TRP A C 1
ATOM 2657 O O . TRP A 1 334 ? -6.048 5.505 22.498 1.00 93.38 334 TRP A O 1
ATOM 2667 N N . ASN A 1 335 ? -5.771 6.492 24.497 1.00 92.94 335 ASN A N 1
ATOM 2668 C CA . ASN A 1 335 ? -4.410 6.931 24.210 1.00 92.94 335 ASN A CA 1
ATOM 2669 C C . ASN A 1 335 ? -3.514 5.713 23.969 1.00 92.94 335 ASN A C 1
ATOM 2671 O O . ASN A 1 335 ? -3.646 4.698 24.667 1.00 92.94 335 ASN A O 1
ATOM 2675 N N . MET A 1 336 ? -2.586 5.826 23.028 1.00 89.25 336 MET A N 1
ATOM 2676 C CA . MET A 1 336 ? -1.568 4.804 22.820 1.00 89.25 336 MET A CA 1
ATOM 2677 C C . MET A 1 336 ? -0.799 4.534 24.124 1.00 89.25 336 MET A C 1
ATOM 2679 O O . MET A 1 336 ? -0.304 5.454 24.774 1.00 89.25 336 MET A O 1
ATOM 2683 N N . ALA A 1 337 ? -0.732 3.266 24.533 1.00 84.94 337 ALA A N 1
ATOM 2684 C CA . ALA A 1 337 ? -0.019 2.845 25.730 1.00 84.94 337 ALA A CA 1
ATOM 2685 C C . ALA A 1 337 ? 0.628 1.476 25.503 1.00 84.94 337 ALA A C 1
ATOM 2687 O O . ALA A 1 337 ? -0.059 0.493 25.237 1.00 84.94 337 ALA A O 1
ATOM 2688 N N . GLU A 1 338 ? 1.951 1.391 25.655 1.00 77.44 338 GLU A N 1
ATOM 2689 C CA . GLU A 1 338 ? 2.690 0.134 25.460 1.00 77.44 338 GLU A CA 1
ATOM 2690 C C . GLU A 1 338 ? 2.229 -0.982 26.407 1.00 77.44 338 GLU A C 1
ATOM 2692 O O . GLU A 1 338 ? 2.219 -2.150 26.034 1.00 77.44 338 GLU A O 1
ATOM 2697 N N . GLU A 1 339 ? 1.752 -0.621 27.600 1.00 80.56 339 GLU A N 1
ATOM 2698 C CA . GLU A 1 339 ? 1.270 -1.570 28.608 1.00 80.56 339 GLU A CA 1
ATOM 2699 C C . GLU A 1 339 ? -0.140 -2.131 28.333 1.00 80.56 339 GLU A C 1
ATOM 2701 O O . GLU A 1 339 ? -0.688 -2.864 29.159 1.00 80.56 339 GLU A O 1
ATOM 2706 N N . ARG A 1 340 ? -0.775 -1.785 27.203 1.00 85.00 340 ARG A N 1
ATOM 2707 C CA . ARG A 1 340 ? -2.135 -2.238 26.859 1.00 85.00 340 ARG A CA 1
ATOM 2708 C C . ARG A 1 340 ? -2.115 -3.189 25.656 1.00 85.00 340 ARG A C 1
ATOM 2710 O O . ARG A 1 340 ? -2.325 -2.746 24.527 1.00 85.00 340 ARG A O 1
ATOM 2717 N N . PRO A 1 341 ? -1.951 -4.509 25.869 1.00 86.75 341 PRO A N 1
ATOM 2718 C CA . PRO A 1 341 ? -1.910 -5.482 24.772 1.00 86.75 341 PRO A CA 1
ATOM 2719 C C . PRO A 1 341 ? -3.234 -5.570 23.994 1.00 86.75 341 PRO A C 1
ATOM 2721 O O . PRO A 1 341 ? -3.247 -5.974 22.834 1.00 86.75 341 PRO A O 1
ATOM 2724 N N . THR A 1 342 ? -4.348 -5.119 24.585 1.00 90.31 342 THR A N 1
ATOM 2725 C CA . THR A 1 342 ? -5.664 -5.019 23.930 1.00 90.31 342 THR A CA 1
ATOM 2726 C C . THR A 1 342 ? -5.709 -4.025 22.766 1.00 90.31 342 THR A C 1
ATOM 2728 O O . THR A 1 342 ? -6.643 -4.085 21.971 1.00 90.31 342 THR A O 1
ATOM 2731 N N . GLN A 1 343 ? -4.706 -3.149 22.641 1.00 93.19 343 GLN A N 1
ATOM 2732 C CA . GLN A 1 343 ? -4.561 -2.187 21.543 1.00 93.19 343 GLN A CA 1
ATOM 2733 C C . GLN A 1 343 ? -3.871 -2.777 20.304 1.00 93.19 343 GLN A C 1
ATOM 2735 O O . GLN A 1 343 ? -3.736 -2.093 19.289 1.00 93.19 343 GLN A O 1
ATOM 2740 N N . ILE A 1 344 ? -3.400 -4.024 20.390 1.00 94.62 344 ILE A N 1
ATOM 2741 C CA . ILE A 1 344 ? -2.677 -4.695 19.314 1.00 94.62 344 ILE A CA 1
ATOM 2742 C C . ILE A 1 344 ? -3.609 -5.694 18.632 1.00 94.62 344 ILE A C 1
ATOM 2744 O O . ILE A 1 344 ? -4.135 -6.624 19.255 1.00 94.62 344 ILE A O 1
ATOM 2748 N N . TRP A 1 345 ? -3.771 -5.515 17.326 1.00 96.06 345 TRP A N 1
ATOM 2749 C CA . TRP A 1 345 ? -4.658 -6.308 16.492 1.00 96.06 345 TRP A CA 1
ATOM 2750 C C . TRP A 1 345 ? -3.858 -7.103 15.457 1.00 96.06 345 TRP A C 1
ATOM 2752 O O . TRP A 1 345 ? -2.802 -6.686 14.991 1.00 96.06 345 TRP A O 1
ATOM 2762 N N . ASP A 1 346 ? -4.347 -8.286 15.123 1.00 95.50 346 ASP A N 1
ATOM 2763 C CA . ASP A 1 346 ? -3.866 -9.120 14.029 1.00 95.50 346 ASP A CA 1
ATOM 2764 C C . ASP A 1 346 ? -4.848 -8.991 12.859 1.00 95.50 346 ASP A C 1
ATOM 2766 O O . ASP A 1 346 ? -6.049 -9.240 13.017 1.00 95.50 346 ASP A O 1
ATOM 2770 N N . ILE A 1 347 ? -4.352 -8.535 11.707 1.00 95.31 347 ILE A N 1
ATOM 2771 C CA . ILE A 1 347 ? -5.167 -8.290 10.515 1.00 95.31 347 ILE A CA 1
ATOM 2772 C C . ILE A 1 347 ? -5.078 -9.503 9.600 1.00 95.31 347 ILE A C 1
ATOM 2774 O O . ILE A 1 347 ? -4.060 -9.751 8.960 1.00 95.31 347 ILE A O 1
ATOM 2778 N N . GLN A 1 348 ? -6.175 -10.247 9.527 1.00 93.50 348 GLN A N 1
ATOM 2779 C CA . GLN A 1 348 ? -6.269 -11.484 8.763 1.00 93.50 348 GLN A CA 1
ATOM 2780 C C . GLN A 1 348 ? -6.970 -11.199 7.444 1.00 93.50 348 GLN A C 1
ATOM 2782 O O . GLN A 1 348 ? -8.201 -11.161 7.393 1.00 93.50 348 GLN A O 1
ATOM 2787 N N . VAL A 1 349 ? -6.183 -10.952 6.398 1.00 91.12 349 VAL A N 1
ATOM 2788 C CA . VAL A 1 349 ? -6.690 -10.832 5.026 1.00 91.12 349 VAL A CA 1
ATOM 2789 C C . VAL A 1 349 ? -7.381 -12.142 4.642 1.00 91.12 349 VAL A C 1
ATOM 2791 O O . VAL A 1 349 ? -6.846 -13.218 4.914 1.00 91.12 349 VAL A O 1
ATOM 2794 N N . LEU A 1 350 ? -8.601 -12.034 4.111 1.00 88.38 350 LEU A N 1
ATOM 2795 C CA . LEU A 1 350 ? -9.457 -13.177 3.789 1.00 88.38 350 LEU A CA 1
ATOM 2796 C C . LEU A 1 350 ? -9.208 -13.730 2.407 1.00 88.38 350 LEU A C 1
ATOM 2798 O O . LEU A 1 350 ? -8.757 -12.951 1.539 1.00 88.38 350 LEU A O 1
#

Secondary structure (DSSP, 8-state):
---S------SS---SGGGGT-SS---S---------GGG-----EEEEESSGGG-S-EEEESS-BSS--TT----EEEEEEEEEEEESSSTT-S-EEEEEEEEE-STTTTT--TT----EEEEPPP-BS--EEEEESSGGG-SSEEEESS-BS-TTTTT---B-SEEEEEES-EEEEEEGGGEEEEEEE-S-EES-HHHHHS-SB--EEEE--PPP-EEEEEETTT--EEEE-S--TT-SEEEEEEE---STTTT-EEEETTEEEETTEEEEEEEE-SSS-TTPBEEEE-S--SS---EEE-TT--EEESSSTTEEEEE--TTSTTTTBEEEEE--TT-GGG-EEEEE-

Nearest PDB structures (foldseek):
  7n39-assembly2_B  TM=9.149E-01  e=2.383E-15  Homo sapiens
  7n3a-assembly1_A  TM=8.727E-01  e=1.133E-14  Homo sapiens
  7n37-assembly1_A  TM=9.032E-01  e=2.947E-14  Homo sapiens
  5vh1-assembly1_A  TM=9.246E-01  e=5.959E-14  Gallus gallus
  1zwo-assembly1_A  TM=8.673E-01  e=7.287E-14  Mus musculus

Solvent-accessible surface area (backbone atoms only — not comparable to full-atom values): 19263 Å² total; per-residue (Å²): 139,89,84,79,92,83,71,90,81,74,100,74,89,75,91,49,41,63,74,63,74,37,96,58,80,82,76,92,76,86,78,85,84,72,77,79,49,90,86,69,49,64,74,57,44,33,41,35,39,11,51,26,53,73,70,32,80,59,72,53,74,42,74,64,66,32,52,58,54,62,90,91,59,54,64,27,11,38,39,32,45,46,62,35,37,35,37,10,51,26,53,68,71,32,78,60,47,34,77,42,59,57,45,80,22,47,30,40,61,69,50,70,39,55,94,83,61,51,62,25,13,36,36,68,55,78,89,78,46,39,48,46,30,38,37,41,9,52,25,52,70,72,32,76,60,74,45,82,46,65,64,68,39,53,31,33,57,82,75,71,41,80,34,53,31,23,9,39,39,30,81,21,33,39,36,37,42,12,52,29,51,71,71,30,72,60,44,46,83,41,50,75,44,77,40,47,44,30,37,82,74,72,74,36,58,50,45,19,11,35,35,58,67,82,76,74,83,51,41,27,31,45,28,31,68,67,76,77,25,30,43,27,49,54,86,76,49,90,89,41,72,55,30,52,30,30,53,37,74,99,69,72,93,46,44,42,34,29,35,59,57,93,24,30,48,26,36,67,81,42,74,77,23,30,54,39,74,58,77,68,100,44,81,65,26,42,32,25,30,33,65,66,91,53,84,78,70,63,30,39,30,50,49,98,78,28,36,40,34,40,73,71,44,82,68,26,23,46,28,52,62,43,81,92,55,98,64,25,47,29,31,15,32,29,68,75,51,93,91,44,57,57,36,30,33,44,77,44,73,54

Mean predicted aligned error: 9.17 Å

Radius of gyration: 23.07 Å; Cα contacts (8 Å, |Δi|>4): 827; chains: 1; bounding box: 62×46×61 Å

pLDDT: mean 89.12, std 11.11, range [42.28, 98.5]

Foldseek 3Di:
DDDDDDFDDDPDDDPDPVSRPDPDPDDPDDDDPPPPDPVPLDQQWKKKFAQAFPRDHDIDMDRAWWQFDDPPGFGFWMATDGAKKWWALHGRRDHFIFIGGGDTGRGCVSSLHDPPRTTTTMHTDDDWFFQWWKWFALAFQRDHDIDIDRFWDQFCVVVVHDFQGFWMATCAAWKWFAQAGRRHHTIDTGGRDTGRGCCVVPVDRGTGIMGGGDHDKFKKWKAQPVVRFTWFWDDDPPPDQWTFTFTHHCDDPFRRIWIHDNQFIAGPVCRQWTFDFDDPLDAFTFTITGRDPDPPDFGWTADPQGWIDTPVRPQWTWFFCADDDPRRGTIGIHGDDPPGSRRGIDIGTD

Sequence (350 aa):
NFSGEQYVLEKGVYRSCEDWGAADCRIASVQPVLQVGERNLHFVSKIQLFSEPDFLGDHVSFEDDQGALPTAFVPCSCRVHGGSWTLFDEQAFAGEQYVLSEGEYPTLSAMGCLSSTVIRSLKKVPVFFSEPSIFLHGLECFEGKEIELNNEVRSLQAEGFNNHVLSVRIKGGIWVLCEHGDFRGRQWLLDCTEITNWLTYSGLQHVGSLYPIRQRRIYFRIRSKELERFLSVLDDVEDMKAGRVVVSSLSDQSSSVWYYEEGLIKNQVAPNMSLQVIGPAAKGAKAVLWSKNRMPRQTWSIDSSGRIHSQMFEDMILDIKGGRSYDRDHAIIWNMAEERPTQIWDIQVL